Protein AF-A0A1I1YSX8-F1 (afdb_monomer)

Structure (mmCIF, N/CA/C/O backbone):
data_AF-A0A1I1YSX8-F1
#
_entry.id   AF-A0A1I1YSX8-F1
#
loop_
_atom_site.group_PDB
_atom_site.id
_atom_site.type_symbol
_atom_site.label_atom_id
_atom_site.label_alt_id
_atom_site.label_comp_id
_atom_site.label_asym_id
_atom_site.label_entity_id
_atom_site.label_seq_id
_atom_site.pdbx_PDB_ins_code
_atom_site.Cartn_x
_atom_site.Cartn_y
_atom_site.Cartn_z
_atom_site.occupancy
_atom_site.B_iso_or_equiv
_atom_site.auth_seq_id
_atom_site.auth_comp_id
_atom_site.auth_asym_id
_atom_site.auth_atom_id
_atom_site.pdbx_PDB_model_num
ATOM 1 N N . MET A 1 1 ? -25.108 9.271 -6.788 1.00 32.69 1 MET A N 1
ATOM 2 C CA . MET A 1 1 ? -24.580 9.171 -5.416 1.00 32.69 1 MET A CA 1
ATOM 3 C C . MET A 1 1 ? -23.149 9.645 -5.489 1.00 32.69 1 MET A C 1
ATOM 5 O O . MET A 1 1 ? -22.349 8.999 -6.142 1.00 32.69 1 MET A O 1
ATOM 9 N N . SER A 1 2 ? -22.890 10.854 -5.004 1.00 30.80 2 SER A N 1
ATOM 10 C CA . SER A 1 2 ? -21.550 11.429 -4.932 1.00 30.80 2 SER A CA 1
ATOM 11 C C . SER A 1 2 ? -20.825 10.765 -3.769 1.00 30.80 2 SER A C 1
ATOM 13 O O . SER A 1 2 ? -21.195 11.011 -2.619 1.00 30.80 2 SER A O 1
ATOM 15 N N . ASP A 1 3 ? -19.855 9.905 -4.071 1.00 35.34 3 ASP A N 1
ATOM 16 C CA . ASP A 1 3 ? -18.945 9.357 -3.071 1.00 35.34 3 ASP A CA 1
ATOM 17 C C . ASP A 1 3 ? -18.248 10.529 -2.382 1.00 35.34 3 ASP A C 1
ATOM 19 O O . ASP A 1 3 ? -17.513 11.302 -3.001 1.00 35.34 3 ASP A O 1
ATOM 23 N N . LEU A 1 4 ? -18.572 10.722 -1.103 1.00 39.38 4 LEU A N 1
ATOM 24 C CA . LEU A 1 4 ? -17.945 11.734 -0.272 1.00 39.38 4 LEU A CA 1
ATOM 25 C C . LEU A 1 4 ? -16.515 11.254 -0.020 1.00 39.38 4 LEU A C 1
ATOM 27 O O . LEU A 1 4 ? -16.259 10.466 0.889 1.00 39.38 4 LEU A O 1
ATOM 31 N N . PHE A 1 5 ? -15.594 11.676 -0.880 1.00 48.28 5 PHE A N 1
ATOM 32 C CA . PHE A 1 5 ? -14.171 11.434 -0.707 1.00 48.28 5 PHE A CA 1
ATOM 33 C C . PHE A 1 5 ? -13.718 12.247 0.512 1.00 48.28 5 PHE A C 1
ATOM 35 O O . PHE A 1 5 ? -13.411 13.433 0.404 1.00 48.28 5 PHE A O 1
ATOM 42 N N . ILE A 1 6 ? -13.778 11.643 1.701 1.00 56.25 6 ILE A N 1
ATOM 43 C CA . ILE A 1 6 ? -13.248 12.257 2.920 1.00 56.25 6 ILE A CA 1
ATOM 44 C C . ILE A 1 6 ? -11.736 12.301 2.750 1.00 56.25 6 ILE A C 1
ATOM 46 O O . ILE A 1 6 ? -11.086 11.270 2.569 1.00 56.25 6 ILE A O 1
ATOM 50 N N . SER A 1 7 ? -11.172 13.500 2.795 1.00 60.22 7 SER A N 1
ATOM 51 C CA . SER A 1 7 ? -9.735 13.665 2.640 1.00 60.22 7 SER A CA 1
ATOM 52 C C . SER A 1 7 ? -9.002 13.045 3.834 1.00 60.22 7 SER A C 1
ATOM 54 O O . SER A 1 7 ? -9.443 13.121 4.982 1.00 60.22 7 SER A O 1
ATOM 56 N N . ILE A 1 8 ? -7.827 12.461 3.602 1.00 53.88 8 ILE A N 1
ATOM 57 C CA . ILE A 1 8 ? -7.021 11.859 4.679 1.00 53.88 8 ILE A CA 1
ATOM 58 C C . ILE A 1 8 ? -6.618 12.909 5.738 1.00 53.88 8 ILE A C 1
ATOM 60 O O . ILE A 1 8 ? -6.431 12.579 6.909 1.00 53.88 8 ILE A O 1
ATOM 64 N N . GLY A 1 9 ? -6.551 14.193 5.364 1.00 52.19 9 GLY A N 1
ATOM 65 C CA . GLY A 1 9 ? -6.371 15.303 6.307 1.00 52.19 9 GLY A CA 1
ATOM 66 C C . GLY A 1 9 ? -7.527 15.440 7.305 1.00 52.19 9 GLY A C 1
ATOM 67 O O . GLY A 1 9 ? -7.292 15.664 8.493 1.00 52.19 9 GLY A O 1
ATOM 68 N N . GLU A 1 10 ? -8.766 15.224 6.864 1.00 61.88 10 GLU A N 1
ATOM 69 C CA . GLU A 1 10 ? -9.935 15.177 7.748 1.00 61.88 10 GLU A CA 1
ATOM 70 C C . GLU A 1 10 ? -9.922 13.929 8.635 1.00 61.88 10 GLU A C 1
ATOM 72 O O . GLU A 1 10 ? -10.302 14.018 9.803 1.00 61.88 10 GLU A O 1
ATOM 77 N N . LEU A 1 11 ? -9.432 12.788 8.132 1.00 62.00 11 LEU A N 1
ATOM 78 C CA . LEU A 1 11 ? -9.235 11.579 8.944 1.00 62.00 11 LEU A CA 1
ATOM 79 C C . LEU A 1 11 ? -8.198 11.812 10.052 1.00 62.00 11 LEU A C 1
ATOM 81 O O . LEU A 1 11 ? -8.458 11.478 11.202 1.00 62.00 11 LEU A O 1
ATOM 85 N N . LEU A 1 12 ? -7.067 12.458 9.748 1.00 55.75 12 LEU A N 1
ATOM 86 C CA . LEU A 1 12 ? -6.041 12.840 10.731 1.00 55.75 12 LEU A CA 1
ATOM 87 C C . LEU A 1 12 ? -6.579 13.804 11.790 1.00 55.75 12 LEU A C 1
ATOM 89 O O . LEU A 1 12 ? -6.354 13.601 12.983 1.00 55.75 12 LEU A O 1
ATOM 93 N N . PHE A 1 13 ? -7.318 14.832 11.376 1.00 57.09 13 PHE A N 1
ATOM 94 C CA . PHE A 1 13 ? -7.935 15.772 12.308 1.00 57.09 13 PHE A CA 1
ATOM 95 C C . PHE A 1 13 ? -8.956 15.077 13.216 1.00 57.09 13 PHE A C 1
ATOM 97 O O . PHE A 1 13 ? -8.934 15.257 14.437 1.00 57.09 13 PHE A O 1
ATOM 104 N N . LYS A 1 14 ? -9.814 14.218 12.653 1.00 64.00 14 LYS A N 1
ATOM 105 C CA . LYS A 1 14 ? -10.748 13.399 13.436 1.00 64.00 14 LYS A CA 1
ATOM 106 C C . LYS A 1 14 ? -10.002 12.454 14.375 1.00 64.00 14 LYS A C 1
ATOM 108 O O . LYS A 1 14 ? -10.443 12.266 15.505 1.00 64.00 14 LYS A O 1
ATOM 113 N N . LEU A 1 15 ? -8.879 11.876 13.957 1.00 62.66 15 LEU A N 1
ATOM 114 C CA . LEU A 1 15 ? -8.084 10.978 14.792 1.00 62.66 15 LEU A CA 1
ATOM 115 C C . LEU A 1 15 ? -7.476 11.704 15.996 1.00 62.66 15 LEU A C 1
ATOM 117 O O . LEU A 1 15 ? -7.511 11.192 17.111 1.00 62.66 15 LEU A O 1
ATOM 121 N N . VAL A 1 16 ? -6.954 12.911 15.783 1.00 59.03 16 VAL A N 1
ATOM 122 C CA . VAL A 1 16 ? -6.384 13.756 16.844 1.00 59.03 16 VAL A CA 1
ATOM 123 C C . VAL A 1 16 ? -7.467 14.243 17.811 1.00 59.03 16 VAL A C 1
ATOM 125 O O . VAL A 1 16 ? -7.215 14.336 19.010 1.00 59.03 16 VAL A O 1
ATOM 128 N N . THR A 1 17 ? -8.671 14.529 17.309 1.00 59.53 17 THR A N 1
ATOM 129 C CA . THR A 1 17 ? -9.778 15.070 18.117 1.00 59.53 17 THR A CA 1
ATOM 130 C C . THR A 1 17 ? -10.608 14.005 18.834 1.00 59.53 17 THR A C 1
ATOM 132 O O . THR A 1 17 ? -11.064 14.258 19.944 1.00 59.53 17 THR A O 1
ATOM 135 N N . THR A 1 18 ? -10.788 12.816 18.248 1.00 63.78 18 THR A N 1
ATOM 136 C CA . THR A 1 18 ? -11.626 11.742 18.823 1.00 63.78 18 THR A CA 1
ATOM 137 C C . THR A 1 18 ? -10.820 10.546 19.320 1.00 63.78 18 THR A C 1
ATOM 139 O O . THR A 1 18 ? -11.168 9.985 20.352 1.00 63.78 18 THR A O 1
ATOM 142 N N . GLY A 1 19 ? -9.707 10.204 18.667 1.00 64.88 19 GLY A N 1
ATOM 143 C CA . GLY A 1 19 ? -8.690 9.239 19.099 1.00 64.88 19 GLY A CA 1
ATOM 144 C C . GLY A 1 19 ? -9.159 8.067 19.971 1.00 64.88 19 GLY A C 1
ATOM 145 O O . GLY A 1 19 ? -10.164 7.405 19.720 1.00 64.88 19 GLY A O 1
ATOM 146 N N . PHE A 1 20 ? -8.388 7.796 21.023 1.00 65.06 20 PHE A N 1
ATOM 147 C CA . PHE A 1 20 ? -8.633 6.689 21.948 1.00 65.06 20 PHE A CA 1
ATOM 148 C C . PHE A 1 20 ? -9.881 6.872 22.831 1.00 65.06 20 PHE A C 1
ATOM 150 O O . PHE A 1 20 ? -10.488 5.889 23.252 1.00 65.06 20 PHE A O 1
ATOM 157 N N . ALA A 1 21 ? -10.273 8.117 23.123 1.00 65.50 21 ALA A N 1
ATOM 158 C CA . ALA A 1 21 ? -11.487 8.401 23.890 1.00 65.50 21 ALA A CA 1
ATOM 159 C C . ALA A 1 21 ? -12.733 7.945 23.112 1.00 65.50 21 ALA A C 1
ATOM 161 O O . ALA A 1 21 ? -13.523 7.156 23.624 1.00 65.50 21 ALA A O 1
ATOM 162 N N . GLY A 1 22 ? -12.812 8.305 21.829 1.00 66.81 22 GLY A N 1
ATOM 163 C CA . GLY A 1 22 ? -13.838 7.835 20.902 1.00 66.81 22 GLY A CA 1
ATOM 164 C C . GLY A 1 22 ? -13.784 6.324 20.668 1.00 66.81 22 GLY A C 1
ATOM 165 O O . GLY A 1 22 ? -14.830 5.690 20.568 1.00 66.81 22 GLY A O 1
ATOM 166 N N . PHE A 1 23 ? -12.591 5.713 20.666 1.00 70.31 23 PHE A N 1
ATOM 167 C CA . PHE A 1 23 ? -12.457 4.249 20.638 1.00 70.31 23 PHE A CA 1
ATOM 168 C C . PHE A 1 23 ? -13.106 3.572 21.855 1.00 70.31 23 PHE A C 1
ATOM 170 O O . PHE A 1 23 ? -13.803 2.569 21.698 1.00 70.31 23 PHE A O 1
ATOM 177 N N . ARG A 1 24 ? -12.890 4.099 23.069 1.00 71.00 24 ARG A N 1
ATOM 178 C CA . ARG A 1 24 ? -13.497 3.549 24.293 1.00 71.00 24 ARG A CA 1
ATOM 179 C C . ARG A 1 24 ? -15.006 3.746 24.337 1.00 71.00 24 ARG A C 1
ATOM 181 O O . ARG A 1 24 ? -15.706 2.858 24.811 1.00 71.00 24 ARG A O 1
ATOM 188 N N . GLU A 1 25 ? -15.484 4.887 23.861 1.00 76.81 25 GLU A N 1
ATOM 189 C CA . GLU A 1 25 ? -16.905 5.231 23.879 1.00 76.81 25 GLU A CA 1
ATOM 190 C C . GLU A 1 25 ? -17.702 4.464 22.818 1.00 76.81 25 GLU A C 1
ATOM 192 O O . GLU A 1 25 ? -18.801 3.990 23.103 1.00 76.81 25 GLU A O 1
ATOM 197 N N . ASN A 1 26 ? -17.164 4.307 21.601 1.00 83.44 26 ASN A N 1
ATOM 198 C CA . ASN A 1 26 ? -17.859 3.627 20.510 1.00 83.44 26 ASN A CA 1
ATOM 199 C C . ASN A 1 26 ? -16.887 3.007 19.487 1.00 83.44 26 ASN A C 1
ATOM 201 O O . ASN A 1 26 ? -16.547 3.604 18.464 1.00 83.44 26 ASN A O 1
ATOM 205 N N . ARG A 1 27 ? -16.484 1.756 19.743 1.00 85.31 27 ARG A N 1
ATOM 206 C CA . ARG A 1 27 ? -15.541 0.986 18.906 1.00 85.31 27 ARG A CA 1
ATOM 207 C C . ARG A 1 27 ? -15.984 0.839 17.452 1.00 85.31 27 ARG A C 1
ATOM 209 O O . ARG A 1 27 ? -15.160 0.997 16.554 1.00 85.31 27 ARG A O 1
ATOM 216 N N . LYS A 1 28 ? -17.274 0.579 17.223 1.00 87.06 28 LYS A N 1
ATOM 217 C CA . LYS A 1 28 ? -17.848 0.457 15.879 1.00 87.06 28 LYS A CA 1
ATOM 218 C C . LYS A 1 28 ? -17.736 1.774 15.114 1.00 87.06 28 LYS A C 1
ATOM 220 O O . LYS A 1 28 ? -17.214 1.794 14.005 1.00 87.06 28 LYS A O 1
ATOM 225 N N . SER A 1 29 ? -18.147 2.881 15.735 1.00 85.19 29 SER A N 1
ATOM 226 C CA . SER A 1 29 ? -18.028 4.205 15.117 1.00 85.19 29 SER A CA 1
ATOM 227 C C . SER A 1 29 ? -16.569 4.581 14.853 1.00 85.19 29 SER A C 1
ATOM 229 O O . SER A 1 29 ? -16.266 5.124 13.791 1.00 85.19 29 SER A O 1
ATOM 231 N N . PHE A 1 30 ? -15.650 4.248 15.766 1.00 84.69 30 PHE A N 1
ATOM 232 C CA . PHE A 1 30 ? -14.217 4.446 15.554 1.00 84.69 30 PHE A CA 1
ATOM 233 C C . PHE A 1 30 ? -13.709 3.659 14.339 1.00 84.69 30 PHE A C 1
ATOM 235 O O . PHE A 1 30 ? -13.012 4.221 13.495 1.00 84.69 30 PHE A O 1
ATOM 242 N N . PHE A 1 31 ? -14.080 2.381 14.223 1.00 87.19 31 PHE A N 1
ATOM 243 C CA . PHE A 1 31 ? -13.714 1.543 13.084 1.00 87.19 31 PHE A CA 1
ATOM 244 C C . PHE A 1 31 ? -14.216 2.138 11.761 1.00 87.19 31 PHE A C 1
ATOM 246 O O . PHE A 1 31 ? -13.418 2.352 10.850 1.00 87.19 31 PHE A O 1
ATOM 253 N N . GLU A 1 32 ? -15.504 2.477 11.682 1.00 86.94 32 GLU A N 1
ATOM 254 C CA . GLU A 1 32 ? -16.143 3.017 10.472 1.00 86.94 32 GLU A CA 1
ATOM 255 C C . GLU A 1 32 ? -15.602 4.404 10.086 1.00 86.94 32 GLU A C 1
ATOM 257 O O . GLU A 1 32 ? -15.510 4.731 8.906 1.00 86.94 32 GLU A O 1
ATOM 262 N N . THR A 1 33 ? -15.221 5.224 11.070 1.00 82.19 33 THR A N 1
ATOM 263 C CA . THR A 1 33 ? -14.751 6.599 10.830 1.00 82.19 33 THR A CA 1
ATOM 264 C C . THR A 1 33 ? -13.270 6.661 10.480 1.00 82.19 33 THR A C 1
ATOM 266 O O . THR A 1 33 ? -12.868 7.546 9.730 1.00 82.19 33 THR A O 1
ATOM 269 N N . HIS A 1 34 ? -12.457 5.761 11.039 1.00 80.44 34 HIS A N 1
ATOM 270 C CA . HIS A 1 34 ? -10.998 5.852 10.954 1.00 80.44 34 HIS A CA 1
ATOM 271 C C . HIS A 1 34 ? -10.371 4.677 10.217 1.00 80.44 34 HIS A C 1
ATOM 273 O O . HIS A 1 34 ? -9.568 4.896 9.321 1.00 80.44 34 HIS A O 1
ATOM 279 N N . LEU A 1 35 ? -10.714 3.436 10.563 1.00 84.94 35 LEU A N 1
ATOM 280 C CA . LEU A 1 35 ? -9.983 2.261 10.075 1.00 84.94 35 LEU A CA 1
ATOM 281 C C . LEU A 1 35 ? -10.467 1.780 8.704 1.00 84.94 35 LEU A C 1
ATOM 283 O O . LEU A 1 35 ? -9.636 1.472 7.851 1.00 84.94 35 LEU A O 1
ATOM 287 N N . GLU A 1 36 ? -11.780 1.759 8.470 1.00 88.62 36 GLU A N 1
ATOM 288 C CA . GLU A 1 36 ? -12.360 1.378 7.173 1.00 88.62 36 GLU A CA 1
ATOM 289 C C . GLU A 1 36 ? -11.888 2.318 6.042 1.00 88.62 36 GLU A C 1
ATOM 291 O O . GLU A 1 36 ? -11.363 1.816 5.044 1.00 88.62 36 GLU A O 1
ATOM 296 N N . PRO A 1 37 ? -11.929 3.663 6.183 1.00 84.00 37 PRO A N 1
ATOM 297 C CA . PRO A 1 37 ? -11.454 4.557 5.124 1.00 84.00 37 PRO A CA 1
ATOM 298 C C . PRO A 1 37 ? -9.962 4.386 4.813 1.00 84.00 37 PRO A C 1
ATOM 300 O O . PRO A 1 37 ? -9.565 4.414 3.648 1.00 84.00 37 PRO A O 1
ATOM 303 N N . ILE A 1 38 ? -9.130 4.151 5.836 1.00 82.75 38 ILE A N 1
ATOM 304 C CA . ILE A 1 38 ? -7.702 3.864 5.641 1.00 82.75 38 ILE A CA 1
ATOM 305 C C . ILE A 1 38 ? -7.525 2.586 4.817 1.00 82.75 38 ILE A C 1
ATOM 307 O O . ILE A 1 38 ? -6.729 2.571 3.879 1.00 82.75 38 ILE A O 1
ATOM 311 N N . HIS A 1 39 ? -8.262 1.519 5.136 1.00 89.00 39 HIS A N 1
ATOM 312 C CA . HIS A 1 39 ? -8.158 0.255 4.410 1.00 89.00 39 HIS A CA 1
ATOM 313 C C . HIS A 1 39 ? -8.578 0.384 2.943 1.00 89.00 39 HIS A C 1
ATOM 315 O O . HIS A 1 39 ? -7.889 -0.125 2.053 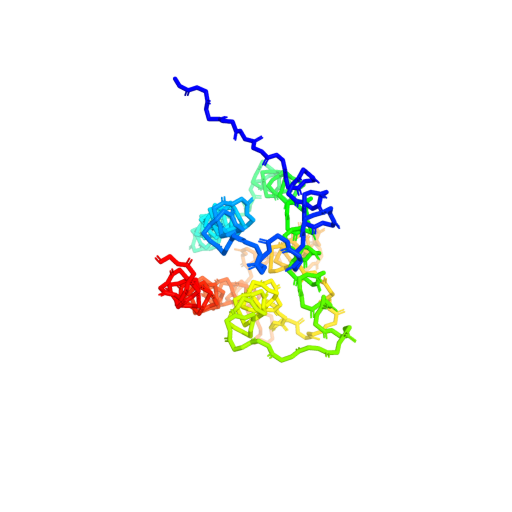1.00 89.00 39 HIS A O 1
ATOM 321 N N . VAL A 1 40 ? -9.673 1.101 2.678 1.00 87.88 40 VAL A N 1
ATOM 322 C CA . VAL A 1 40 ? -10.139 1.392 1.315 1.00 87.88 40 VAL A CA 1
ATOM 323 C C . VAL A 1 40 ? -9.061 2.140 0.529 1.00 87.88 40 VAL A C 1
ATOM 325 O O . VAL A 1 40 ? -8.718 1.731 -0.583 1.00 87.88 40 VAL A O 1
ATOM 328 N N . GLN A 1 41 ? -8.444 3.164 1.126 1.00 82.00 41 GLN A N 1
ATOM 329 C CA . GLN A 1 41 ? -7.361 3.899 0.472 1.00 82.00 41 GLN A CA 1
ATOM 330 C C . GLN A 1 41 ? -6.149 3.006 0.191 1.00 82.00 41 GLN A C 1
ATOM 332 O O . GLN A 1 41 ? -5.602 3.018 -0.912 1.00 82.00 41 GLN A O 1
ATOM 337 N N . MET A 1 42 ? -5.741 2.191 1.166 1.00 85.44 42 MET A N 1
ATOM 338 C CA . MET A 1 42 ? -4.625 1.258 1.001 1.00 85.44 42 MET A CA 1
ATOM 339 C C . MET A 1 42 ? -4.883 0.236 -0.111 1.00 85.44 42 MET A C 1
ATOM 341 O O . MET A 1 42 ? -3.955 -0.129 -0.832 1.00 85.44 42 MET A O 1
ATOM 345 N N . SER A 1 43 ? -6.136 -0.184 -0.291 1.00 89.56 43 SER A N 1
ATOM 346 C CA . SER A 1 43 ? -6.554 -1.053 -1.397 1.00 89.56 43 SER A CA 1
ATOM 347 C C . SER A 1 43 ? -6.384 -0.364 -2.754 1.00 89.56 43 SER A C 1
ATOM 349 O O . SER A 1 43 ? -5.870 -0.978 -3.692 1.00 89.56 43 SER A O 1
ATOM 351 N N . SER A 1 44 ? -6.743 0.922 -2.854 1.00 84.88 44 SER A N 1
ATOM 352 C CA . SER A 1 44 ? -6.516 1.719 -4.069 1.00 84.88 44 SER A CA 1
ATOM 353 C C . SER A 1 44 ? -5.026 1.868 -4.371 1.00 84.88 44 SER A C 1
ATOM 355 O O . SER A 1 44 ? -4.591 1.540 -5.473 1.00 84.88 44 SER A O 1
ATOM 357 N N . ILE A 1 45 ? -4.224 2.255 -3.371 1.00 81.19 45 ILE A N 1
ATOM 358 C CA . ILE A 1 45 ? -2.764 2.389 -3.503 1.00 81.19 45 ILE A CA 1
ATOM 359 C C . ILE A 1 45 ? -2.141 1.067 -3.967 1.00 81.19 45 ILE A C 1
ATOM 361 O O . ILE A 1 45 ? -1.279 1.058 -4.846 1.00 81.19 45 ILE A O 1
ATOM 365 N N . HIS A 1 46 ? -2.573 -0.061 -3.397 1.00 86.69 46 HIS A N 1
ATOM 366 C CA . HIS A 1 46 ? -2.082 -1.376 -3.797 1.00 86.69 46 HIS A CA 1
ATOM 367 C C . HIS A 1 46 ? -2.396 -1.710 -5.253 1.00 86.69 46 HIS A C 1
ATOM 369 O O . HIS A 1 46 ? -1.515 -2.182 -5.981 1.00 86.69 46 HIS A O 1
ATOM 375 N N . LYS A 1 47 ? -3.627 -1.441 -5.693 1.00 86.12 47 LYS A N 1
ATOM 376 C CA . LYS A 1 47 ? -4.029 -1.641 -7.084 1.00 86.12 47 LYS A CA 1
ATOM 377 C C . LYS A 1 47 ? -3.190 -0.781 -8.028 1.00 86.12 47 LYS A C 1
ATOM 379 O O . LYS A 1 47 ? -2.609 -1.315 -8.968 1.00 86.12 47 LYS A O 1
ATOM 384 N N . ASP A 1 48 ? -3.055 0.507 -7.727 1.00 79.25 48 ASP A N 1
ATOM 385 C CA . ASP A 1 48 ? -2.285 1.442 -8.549 1.00 79.25 48 ASP A CA 1
ATOM 386 C C . ASP A 1 48 ? -0.813 1.033 -8.664 1.00 79.25 48 ASP A C 1
ATOM 388 O O . ASP A 1 48 ? -0.231 1.086 -9.749 1.00 79.25 48 ASP A O 1
ATOM 392 N N . TYR A 1 49 ? -0.215 0.556 -7.570 1.00 78.31 49 TYR A N 1
ATOM 393 C CA . TYR A 1 49 ? 1.146 0.019 -7.581 1.00 78.31 49 TYR A CA 1
ATOM 394 C C . TYR A 1 49 ? 1.250 -1.217 -8.464 1.00 78.31 49 TYR A C 1
ATOM 396 O O . TYR A 1 49 ? 2.113 -1.291 -9.337 1.00 78.31 49 TYR A O 1
ATOM 404 N N . THR A 1 50 ? 0.351 -2.176 -8.260 1.00 83.88 50 THR A N 1
ATOM 405 C CA . THR A 1 50 ? 0.330 -3.432 -9.013 1.00 83.88 50 THR A CA 1
ATOM 406 C C . THR A 1 50 ? 0.208 -3.187 -10.513 1.00 83.88 50 THR A C 1
ATOM 408 O O . THR A 1 50 ? 0.917 -3.820 -11.297 1.00 83.88 50 THR A O 1
ATOM 411 N N . ASP A 1 51 ? -0.657 -2.261 -10.919 1.00 82.56 51 ASP A N 1
ATOM 412 C CA . ASP A 1 51 ? -0.874 -1.932 -12.326 1.00 82.56 51 ASP A CA 1
ATOM 413 C C . ASP A 1 51 ? 0.344 -1.226 -12.937 1.00 82.56 51 ASP A C 1
ATOM 415 O O . ASP A 1 51 ? 0.762 -1.580 -14.042 1.00 82.56 51 ASP A O 1
ATOM 419 N N . ALA A 1 52 ? 0.998 -0.322 -12.199 1.00 75.50 52 ALA A N 1
ATOM 420 C CA . ALA A 1 52 ? 2.236 0.304 -12.659 1.00 75.50 52 ALA A CA 1
ATOM 421 C C . ALA A 1 52 ? 3.367 -0.723 -12.852 1.00 75.50 52 ALA A C 1
ATOM 423 O O . ALA A 1 52 ? 3.988 -0.762 -13.915 1.00 75.50 52 ALA A O 1
ATOM 424 N N . PHE A 1 53 ? 3.604 -1.606 -11.873 1.00 77.81 53 PHE A N 1
ATOM 425 C CA . PHE A 1 53 ? 4.638 -2.645 -11.988 1.00 77.81 53 PHE A CA 1
ATOM 426 C C . PHE A 1 53 ? 4.366 -3.611 -13.153 1.00 77.81 53 PHE A C 1
ATOM 428 O O . PHE A 1 53 ? 5.306 -4.013 -13.839 1.00 77.81 53 PHE A O 1
ATOM 435 N N . LYS A 1 54 ? 3.096 -3.950 -13.425 1.00 83.44 54 LYS A N 1
ATOM 436 C CA . LYS A 1 54 ? 2.710 -4.765 -14.593 1.00 83.44 54 LYS A CA 1
ATOM 437 C C . LYS A 1 54 ? 3.041 -4.084 -15.920 1.00 83.44 54 LYS A C 1
ATOM 439 O O . LYS A 1 54 ? 3.601 -4.735 -16.800 1.00 83.44 54 LYS A O 1
ATOM 444 N N . GLU A 1 55 ? 2.694 -2.806 -16.071 1.00 77.06 55 GLU A N 1
ATOM 445 C CA . GLU A 1 55 ? 2.970 -2.056 -17.304 1.00 77.06 55 GLU A CA 1
ATOM 446 C C . GLU A 1 55 ? 4.476 -2.000 -17.576 1.00 77.06 55 GLU A C 1
ATOM 448 O O . GLU A 1 55 ? 4.934 -2.265 -18.684 1.00 77.06 55 GLU A O 1
ATOM 453 N N . ILE A 1 56 ? 5.271 -1.744 -16.542 1.00 72.19 56 ILE A N 1
ATOM 454 C CA . ILE A 1 56 ? 6.730 -1.667 -16.652 1.00 72.19 56 ILE A CA 1
ATOM 455 C C . ILE A 1 56 ? 7.343 -3.015 -17.030 1.00 72.19 56 ILE A C 1
ATOM 457 O O . ILE A 1 56 ? 8.188 -3.068 -17.923 1.00 72.19 56 ILE A O 1
ATOM 461 N N . GLU A 1 57 ? 6.929 -4.104 -16.379 1.00 80.06 57 GLU A N 1
ATOM 462 C CA . GLU A 1 57 ? 7.407 -5.444 -16.724 1.00 80.06 57 GLU A CA 1
ATOM 463 C C . GLU A 1 57 ? 7.112 -5.773 -18.192 1.00 80.06 57 GLU A C 1
ATOM 465 O O . GLU A 1 57 ? 7.977 -6.297 -18.892 1.00 80.06 57 GLU A O 1
ATOM 470 N N . SER A 1 58 ? 5.916 -5.424 -18.677 1.00 81.94 58 SER A N 1
ATOM 471 C CA . SER A 1 58 ? 5.539 -5.594 -20.083 1.00 81.94 58 SER A CA 1
ATOM 472 C C . SER A 1 58 ? 6.508 -4.858 -21.016 1.00 81.94 58 SER A C 1
ATOM 474 O O . SER A 1 58 ? 7.007 -5.435 -21.983 1.00 81.94 58 SER A O 1
ATOM 476 N N . ARG A 1 59 ? 6.856 -3.604 -20.703 1.00 73.50 59 ARG A N 1
ATOM 477 C CA . ARG A 1 59 ? 7.798 -2.799 -21.505 1.00 73.50 59 ARG A CA 1
ATOM 478 C C . ARG A 1 59 ? 9.221 -3.349 -21.483 1.00 73.50 59 ARG A C 1
ATOM 480 O O . ARG A 1 59 ? 9.854 -3.388 -22.537 1.00 73.50 59 ARG A O 1
ATOM 487 N N . LEU A 1 60 ? 9.694 -3.799 -20.316 1.00 72.31 60 LEU A N 1
ATOM 488 C CA . LEU A 1 60 ? 10.993 -4.461 -20.162 1.00 72.31 60 LEU A CA 1
ATOM 489 C C . LEU A 1 60 ? 11.056 -5.730 -21.011 1.00 72.31 60 LEU A C 1
ATOM 491 O O . LEU A 1 60 ? 11.965 -5.869 -21.821 1.00 72.31 60 LEU A O 1
ATOM 495 N N . ARG A 1 61 ? 10.056 -6.612 -20.909 1.00 80.44 61 ARG A N 1
ATOM 496 C CA . ARG A 1 61 ? 9.999 -7.863 -21.688 1.00 80.44 61 ARG A CA 1
ATOM 497 C C . ARG A 1 61 ? 9.956 -7.639 -23.198 1.00 80.44 61 ARG A C 1
ATOM 499 O O . ARG A 1 61 ? 10.474 -8.462 -23.943 1.00 80.44 61 ARG A O 1
ATOM 506 N N . ASN A 1 62 ? 9.355 -6.538 -23.641 1.00 77.06 62 ASN A N 1
ATOM 507 C CA . ASN A 1 62 ? 9.274 -6.182 -25.056 1.00 77.06 62 ASN A CA 1
ATOM 508 C C . ASN A 1 62 ? 10.521 -5.441 -25.569 1.00 77.06 62 ASN A C 1
ATOM 510 O O . ASN A 1 62 ? 10.538 -5.045 -26.733 1.00 77.06 62 ASN A O 1
ATOM 514 N N . ASN A 1 63 ? 11.545 -5.234 -24.727 1.00 66.81 63 ASN A N 1
ATOM 515 C CA . ASN A 1 63 ? 12.754 -4.466 -25.043 1.00 66.81 63 ASN A CA 1
ATOM 516 C C . ASN A 1 63 ? 12.438 -3.096 -25.651 1.00 66.81 63 ASN A C 1
ATOM 518 O O . ASN A 1 63 ? 13.120 -2.622 -26.545 1.00 66.81 63 ASN A O 1
ATOM 522 N N . THR A 1 64 ? 11.367 -2.446 -25.203 1.00 65.31 64 THR A N 1
ATOM 523 C CA . THR A 1 64 ? 11.012 -1.110 -25.689 1.00 65.31 64 THR A CA 1
ATOM 524 C C . THR A 1 64 ? 11.444 -0.077 -24.669 1.00 65.31 64 THR A C 1
ATOM 526 O O . THR A 1 64 ? 10.993 -0.132 -23.523 1.00 65.31 64 THR A O 1
ATOM 529 N N . ARG A 1 65 ? 12.267 0.894 -25.088 1.00 64.50 65 ARG A N 1
ATOM 530 C CA . ARG A 1 65 ? 12.590 2.059 -24.255 1.00 64.50 65 ARG A CA 1
ATOM 531 C C . ARG A 1 65 ? 11.281 2.721 -23.786 1.00 64.50 65 ARG A C 1
ATOM 533 O O . ARG A 1 65 ? 10.398 2.939 -24.621 1.00 64.50 65 ARG A O 1
ATOM 540 N N . PRO A 1 66 ? 11.141 3.063 -22.491 1.00 62.72 66 PRO A N 1
ATOM 541 C CA . PRO A 1 66 ? 10.017 3.839 -22.001 1.00 62.72 66 PRO A CA 1
ATOM 542 C C . PRO A 1 66 ? 9.902 5.114 -22.819 1.00 62.72 66 PRO A C 1
ATOM 544 O O . PRO A 1 66 ? 10.879 5.855 -22.969 1.00 62.72 66 PRO A O 1
ATOM 547 N N . THR A 1 67 ? 8.715 5.369 -23.355 1.00 66.06 67 THR A N 1
ATOM 548 C CA . THR A 1 67 ? 8.435 6.662 -23.966 1.00 66.06 67 THR A CA 1
ATOM 549 C C . THR A 1 67 ? 8.551 7.745 -22.894 1.00 66.06 67 THR A C 1
ATOM 551 O O . THR A 1 67 ? 8.350 7.493 -21.702 1.00 66.06 67 THR A O 1
ATOM 554 N N . GLN A 1 68 ? 8.871 8.969 -23.311 1.00 67.25 68 GLN A N 1
ATOM 555 C CA . GLN A 1 68 ? 8.849 10.122 -22.411 1.00 67.25 68 GLN A CA 1
ATOM 556 C C . GLN A 1 68 ? 7.483 10.248 -21.712 1.00 67.25 68 GLN A C 1
ATOM 558 O O . GLN A 1 68 ? 7.437 10.501 -20.513 1.00 67.25 68 GLN A O 1
ATOM 563 N N . GLU A 1 69 ? 6.399 9.950 -22.432 1.00 60.31 69 GLU A N 1
ATOM 564 C CA . GLU A 1 69 ? 5.028 9.895 -21.914 1.00 60.31 69 GLU A CA 1
ATOM 565 C C . GLU A 1 69 ? 4.854 8.871 -20.785 1.00 60.31 69 GLU A C 1
ATOM 567 O O . GLU A 1 69 ? 4.187 9.162 -19.802 1.00 60.31 69 GLU A O 1
ATOM 572 N N . LEU A 1 70 ? 5.480 7.690 -20.864 1.00 66.00 70 LEU A N 1
ATOM 573 C CA . LEU A 1 70 ? 5.425 6.700 -19.783 1.00 66.00 70 LEU A CA 1
ATOM 574 C C . LEU A 1 70 ? 6.213 7.168 -18.552 1.00 66.00 70 LEU A C 1
ATOM 576 O O . LEU A 1 70 ? 5.774 6.972 -17.421 1.00 66.00 70 LEU A O 1
ATOM 580 N N . LEU A 1 71 ? 7.368 7.809 -18.750 1.00 67.56 71 LEU A N 1
ATOM 581 C CA . LEU A 1 71 ? 8.127 8.403 -17.645 1.00 67.56 71 LEU A CA 1
ATOM 582 C C . LEU A 1 71 ? 7.351 9.543 -16.982 1.00 67.56 71 LEU A C 1
ATOM 584 O O . LEU A 1 71 ? 7.394 9.686 -15.762 1.00 67.56 71 LEU A O 1
ATOM 588 N N . GLU A 1 72 ? 6.654 10.355 -17.769 1.00 67.62 72 GLU A N 1
ATOM 589 C CA . GLU A 1 72 ? 5.778 11.420 -17.282 1.00 67.62 72 GLU A CA 1
ATOM 590 C C . GLU A 1 72 ? 4.559 10.854 -16.562 1.00 67.62 72 GLU A C 1
ATOM 592 O O . GLU A 1 72 ? 4.315 11.256 -15.429 1.00 67.62 72 GLU A O 1
ATOM 597 N N . PHE A 1 73 ? 3.905 9.834 -17.116 1.00 66.12 73 PHE A N 1
ATOM 598 C CA . PHE A 1 73 ? 2.817 9.101 -16.470 1.00 66.12 73 PHE A CA 1
ATOM 599 C C . PHE A 1 73 ? 3.236 8.535 -15.108 1.00 66.12 73 PHE A C 1
ATOM 601 O O . PHE A 1 73 ? 2.540 8.716 -14.109 1.00 66.12 73 PHE A O 1
ATOM 608 N N . LEU A 1 74 ? 4.406 7.892 -15.022 1.00 66.69 74 LEU A N 1
ATOM 609 C CA . LEU A 1 74 ? 4.916 7.365 -13.755 1.00 66.69 74 LEU A CA 1
ATOM 610 C C . LEU A 1 74 ? 5.262 8.490 -12.764 1.00 66.69 74 LEU A C 1
ATOM 612 O O . LEU A 1 74 ? 5.049 8.335 -11.564 1.00 66.69 74 LEU A O 1
ATOM 616 N N . LYS 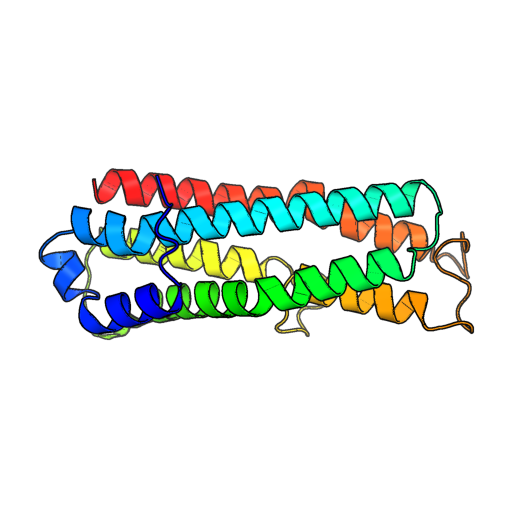A 1 75 ? 5.756 9.643 -13.230 1.00 68.06 75 LYS A N 1
ATOM 617 C CA . LYS A 1 75 ? 6.010 10.823 -12.378 1.00 68.06 75 LYS A CA 1
ATOM 618 C C . LYS A 1 75 ? 4.731 11.493 -11.892 1.00 68.06 75 LYS A C 1
ATOM 620 O O . LYS A 1 75 ? 4.702 11.974 -10.762 1.00 68.06 75 LYS A O 1
ATOM 625 N N . GLU A 1 76 ? 3.707 11.542 -12.726 1.00 67.81 76 GLU A N 1
ATOM 626 C CA . GLU A 1 76 ? 2.392 12.085 -12.394 1.00 67.81 76 GLU A CA 1
ATOM 627 C C . GLU A 1 76 ? 1.739 11.200 -11.328 1.00 67.81 76 GLU A C 1
ATOM 629 O O . GLU A 1 76 ? 1.503 11.653 -10.210 1.00 67.81 76 GLU A O 1
ATOM 634 N N . ARG A 1 77 ? 1.715 9.882 -11.565 1.00 66.44 77 ARG A N 1
ATOM 635 C CA . ARG A 1 77 ? 1.363 8.856 -10.566 1.00 66.44 77 ARG A CA 1
ATOM 636 C C . ARG A 1 77 ? 2.212 8.935 -9.294 1.00 66.44 77 ARG A C 1
ATOM 638 O O . ARG A 1 77 ? 1.742 8.628 -8.201 1.00 66.44 77 ARG A O 1
ATOM 645 N N . ARG A 1 78 ? 3.481 9.349 -9.379 1.00 65.38 78 ARG A N 1
ATOM 646 C CA . ARG A 1 78 ? 4.293 9.585 -8.175 1.00 65.38 78 ARG A CA 1
ATOM 647 C C . ARG A 1 78 ? 3.712 10.740 -7.382 1.00 65.38 78 ARG A C 1
ATOM 649 O O . ARG A 1 78 ? 3.509 10.570 -6.186 1.00 65.38 78 ARG A O 1
ATOM 656 N N . ARG A 1 79 ? 3.496 11.886 -8.029 1.00 66.44 79 ARG A N 1
ATOM 657 C CA . ARG A 1 79 ? 3.051 13.133 -7.397 1.00 66.44 79 ARG A CA 1
ATOM 658 C C . ARG A 1 79 ? 1.663 13.005 -6.792 1.00 66.44 79 ARG A C 1
ATOM 660 O O . ARG A 1 79 ? 1.509 13.368 -5.629 1.00 66.44 79 ARG A O 1
ATOM 667 N N . ASP A 1 80 ? 0.722 12.441 -7.537 1.00 63.53 80 ASP A N 1
ATOM 668 C CA . ASP A 1 80 ? -0.684 12.365 -7.130 1.00 63.53 80 ASP A CA 1
ATOM 669 C C . ASP A 1 80 ? -0.859 11.532 -5.859 1.00 63.53 80 ASP A C 1
ATOM 671 O O . ASP A 1 80 ? -1.626 11.887 -4.971 1.00 63.53 80 ASP A O 1
ATOM 675 N N . TYR A 1 81 ? -0.051 10.481 -5.717 1.00 64.38 81 TYR A N 1
ATOM 676 C CA . TYR A 1 81 ? -0.168 9.536 -4.612 1.00 64.38 81 TYR A CA 1
ATOM 677 C C . TYR A 1 81 ? 0.900 9.727 -3.519 1.00 64.38 81 TYR A C 1
ATOM 679 O O . TYR A 1 81 ? 0.834 9.076 -2.481 1.00 64.38 81 TYR A O 1
ATOM 687 N N . GLU A 1 82 ? 1.904 10.599 -3.691 1.00 68.88 82 GLU A N 1
ATOM 688 C CA . GLU A 1 82 ? 2.949 10.824 -2.668 1.00 68.88 82 GLU A CA 1
ATOM 689 C C . GLU A 1 82 ? 2.377 11.424 -1.383 1.00 68.88 82 GLU A C 1
ATOM 691 O O . GLU A 1 82 ? 2.756 11.025 -0.275 1.00 68.88 82 GLU A O 1
ATOM 696 N N . SER A 1 83 ? 1.449 12.367 -1.538 1.00 65.69 83 SER A N 1
ATOM 697 C CA . SER A 1 83 ? 0.727 12.982 -0.429 1.00 65.69 83 SER A CA 1
ATOM 698 C C . SER A 1 83 ? -0.071 11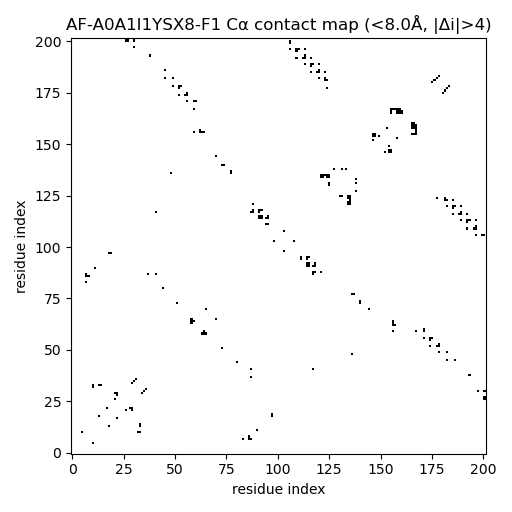.920 0.328 1.00 65.69 83 SER A C 1
ATOM 700 O O . SER A 1 83 ? 0.080 11.788 1.540 1.00 65.69 83 SER A O 1
ATOM 702 N N . GLU A 1 84 ? -0.831 11.090 -0.384 1.00 65.75 84 GLU A N 1
ATOM 703 C CA . GLU A 1 84 ? -1.664 10.035 0.191 1.00 65.75 84 GLU A CA 1
ATOM 704 C C . GLU A 1 84 ? -0.843 8.986 0.945 1.00 65.75 84 GLU A C 1
ATOM 706 O O . GLU A 1 84 ? -1.194 8.603 2.061 1.00 65.75 84 GLU A O 1
ATOM 711 N N . ARG A 1 85 ? 0.305 8.580 0.392 1.00 70.69 85 ARG A N 1
ATOM 712 C CA . ARG A 1 85 ? 1.240 7.642 1.036 1.00 70.69 85 ARG A CA 1
ATOM 713 C C . ARG A 1 85 ? 1.847 8.209 2.305 1.00 70.69 85 ARG A C 1
ATOM 715 O O . ARG A 1 85 ? 1.872 7.542 3.341 1.00 70.69 85 ARG A O 1
ATOM 722 N N . THR A 1 86 ? 2.332 9.446 2.230 1.00 70.56 86 THR A N 1
ATOM 723 C CA . THR A 1 86 ? 2.912 10.141 3.383 1.00 70.56 86 THR A CA 1
ATOM 724 C C . THR A 1 86 ? 1.880 10.268 4.496 1.00 70.56 86 THR A C 1
ATOM 726 O O . THR A 1 86 ? 2.187 10.012 5.659 1.00 70.56 86 THR A O 1
ATOM 729 N N . LEU A 1 87 ? 0.641 10.601 4.140 1.00 65.06 87 LEU A N 1
ATOM 730 C CA . LEU A 1 87 ? -0.453 10.780 5.084 1.00 65.06 87 LEU A CA 1
ATOM 731 C C . LEU A 1 87 ? -0.921 9.453 5.696 1.00 65.06 87 LEU A C 1
ATOM 733 O O . LEU A 1 87 ? -1.045 9.388 6.917 1.00 65.06 87 LEU A O 1
ATOM 737 N N . ALA A 1 88 ? -1.097 8.386 4.908 1.00 66.81 88 ALA A N 1
ATOM 738 C CA . ALA A 1 88 ? -1.442 7.054 5.418 1.00 66.81 88 ALA A CA 1
ATOM 739 C C . ALA A 1 88 ? -0.374 6.523 6.390 1.00 66.81 88 ALA A C 1
ATOM 741 O O . ALA A 1 88 ? -0.696 6.015 7.467 1.00 66.81 88 ALA A O 1
ATOM 742 N N . ARG A 1 89 ? 0.911 6.719 6.060 1.00 70.12 89 ARG A N 1
ATOM 743 C CA . ARG A 1 89 ? 2.034 6.367 6.939 1.00 70.12 89 ARG A CA 1
ATOM 744 C C . ARG A 1 89 ? 2.030 7.187 8.229 1.00 70.12 89 ARG A C 1
ATOM 746 O O . ARG A 1 89 ? 2.200 6.628 9.309 1.00 70.12 89 ARG A O 1
ATOM 753 N N . ASN A 1 90 ? 1.838 8.501 8.132 1.00 71.12 90 ASN A N 1
ATOM 754 C CA . ASN A 1 90 ? 1.801 9.379 9.302 1.00 71.12 90 ASN A CA 1
ATOM 755 C C . ASN A 1 90 ? 0.630 9.029 10.225 1.00 71.12 90 ASN A C 1
ATOM 757 O O . ASN A 1 90 ? 0.818 8.945 11.433 1.00 71.12 90 ASN A O 1
ATOM 761 N N . LEU A 1 91 ? -0.546 8.748 9.665 1.00 67.69 91 LEU A N 1
ATOM 762 C CA . LEU A 1 91 ? -1.738 8.362 10.416 1.00 67.69 91 LEU A CA 1
ATOM 763 C C . LEU A 1 91 ? -1.541 7.037 11.164 1.00 67.69 91 LEU A C 1
ATOM 765 O O . LEU A 1 91 ? -1.832 6.954 12.356 1.00 67.69 91 LEU A O 1
ATOM 769 N N . ALA A 1 92 ? -0.969 6.031 10.499 1.00 68.56 92 ALA A N 1
ATOM 770 C CA . ALA A 1 92 ? -0.625 4.761 11.131 1.00 68.56 92 ALA A CA 1
ATOM 771 C C . ALA A 1 92 ? 0.422 4.930 12.250 1.00 68.56 92 ALA A C 1
ATOM 773 O O . ALA A 1 92 ? 0.304 4.311 13.307 1.00 68.56 92 ALA A O 1
ATOM 774 N N . ASN A 1 93 ? 1.419 5.799 12.054 1.00 71.50 93 ASN A N 1
ATOM 775 C CA . ASN A 1 93 ? 2.418 6.113 13.079 1.00 71.50 93 ASN A CA 1
ATOM 776 C C . ASN A 1 93 ? 1.808 6.831 14.290 1.00 71.50 93 ASN A C 1
ATOM 778 O O . ASN A 1 93 ? 2.143 6.503 15.427 1.00 71.50 93 ASN A O 1
ATOM 782 N N . GLU A 1 94 ? 0.922 7.804 14.077 1.00 71.81 94 GLU A N 1
ATOM 783 C CA . GLU A 1 94 ? 0.254 8.504 15.178 1.00 71.81 94 GLU A CA 1
ATOM 784 C C . GLU A 1 94 ? -0.665 7.563 15.965 1.00 71.81 94 GLU A C 1
ATOM 786 O O . GLU A 1 94 ? -0.619 7.560 17.195 1.00 71.81 94 GLU A O 1
ATOM 791 N N . LEU A 1 95 ? -1.400 6.677 15.285 1.00 69.62 95 LEU A N 1
ATOM 792 C CA . LEU A 1 95 ? -2.190 5.621 15.927 1.00 69.62 95 LEU A CA 1
ATOM 793 C C . LEU A 1 95 ? -1.343 4.716 16.836 1.00 69.62 95 LEU A C 1
ATOM 795 O O . LEU A 1 95 ? -1.764 4.412 17.951 1.00 69.62 95 LEU A O 1
ATOM 799 N N . GLN A 1 96 ? -0.128 4.349 16.418 1.00 69.88 96 GLN A N 1
ATOM 800 C CA . GLN A 1 96 ? 0.797 3.571 17.255 1.00 69.88 96 GLN A CA 1
ATOM 801 C C . GLN A 1 96 ? 1.282 4.347 18.492 1.00 69.88 96 GLN A C 1
ATOM 803 O O . GLN A 1 96 ? 1.491 3.762 19.554 1.00 69.88 96 GLN A O 1
ATOM 808 N N . LYS A 1 97 ? 1.458 5.670 18.394 1.00 70.94 97 LYS A N 1
ATOM 809 C CA . LYS A 1 97 ? 1.959 6.499 19.509 1.00 70.94 97 LYS A CA 1
ATOM 810 C C . LYS A 1 97 ? 0.924 6.733 20.606 1.00 70.94 97 LYS A C 1
ATOM 812 O O . LYS A 1 97 ? 1.305 7.014 21.743 1.00 70.94 97 LYS A O 1
ATOM 817 N N . ILE A 1 98 ? -0.367 6.622 20.299 1.00 68.81 98 ILE A N 1
ATOM 818 C CA . ILE A 1 98 ? -1.462 6.908 21.239 1.00 68.81 98 ILE A CA 1
ATOM 819 C C . ILE A 1 98 ? -1.383 6.045 22.518 1.00 68.81 98 ILE A C 1
ATOM 821 O O . ILE A 1 98 ? -1.717 6.537 23.598 1.00 68.81 98 ILE A O 1
ATOM 825 N N . ARG A 1 99 ? -0.855 4.813 22.451 1.00 59.56 99 ARG A N 1
ATOM 826 C CA . ARG A 1 99 ? -0.695 3.916 23.614 1.00 59.56 99 ARG A CA 1
ATOM 827 C C . ARG A 1 99 ? 0.460 4.259 24.548 1.00 59.56 99 ARG A C 1
ATOM 829 O O . ARG A 1 99 ? 0.387 3.914 25.728 1.00 59.56 99 ARG A O 1
ATOM 836 N N . ASN A 1 100 ? 1.476 4.999 24.093 1.00 55.59 100 ASN A N 1
ATOM 837 C CA . ASN A 1 100 ? 2.595 5.424 24.954 1.00 55.59 100 ASN A CA 1
ATOM 838 C C . ASN A 1 100 ? 2.144 6.311 26.134 1.00 55.59 100 ASN A C 1
ATOM 840 O O . ASN A 1 100 ? 2.939 6.633 27.010 1.00 55.59 100 ASN A O 1
ATOM 844 N N . ARG A 1 101 ? 0.854 6.662 26.192 1.00 59.38 101 ARG A N 1
ATOM 845 C CA . ARG A 1 101 ? 0.173 7.306 27.320 1.00 59.38 101 ARG A CA 1
ATOM 846 C C . ARG A 1 101 ? -0.290 6.332 28.427 1.00 59.38 101 ARG A C 1
ATOM 848 O O . ARG A 1 101 ? -1.042 6.747 29.300 1.00 59.38 101 ARG A O 1
ATOM 855 N N . GLY A 1 102 ? 0.173 5.075 28.427 1.00 50.12 102 GLY A N 1
ATOM 856 C CA . GLY A 1 102 ? 0.172 4.199 29.612 1.00 50.12 102 GLY A CA 1
ATOM 857 C C . GLY A 1 102 ? -1.044 3.286 29.811 1.00 50.12 102 GLY A C 1
ATOM 858 O O . GLY A 1 102 ? -1.487 3.119 30.944 1.00 50.12 102 GLY A O 1
ATOM 859 N N . LEU A 1 103 ? -1.606 2.689 28.753 1.00 53.94 103 LEU A N 1
ATOM 860 C CA . LEU A 1 103 ? -2.833 1.877 28.857 1.00 53.94 103 LEU A CA 1
ATOM 861 C C . LEU A 1 103 ? -2.738 0.537 28.097 1.00 53.94 103 LEU A C 1
ATOM 863 O O . LEU A 1 103 ? -2.216 0.480 26.985 1.00 53.94 103 LEU A O 1
ATOM 867 N N . SER A 1 104 ? -3.265 -0.542 28.691 1.00 62.31 104 SER A N 1
ATOM 868 C CA . SER A 1 104 ? -3.367 -1.890 28.104 1.00 62.31 104 SER A CA 1
ATOM 869 C C . SER A 1 104 ? -4.830 -2.235 27.780 1.00 62.31 104 SER A C 1
ATOM 871 O O . SER A 1 104 ? -5.580 -2.638 28.666 1.00 62.31 104 SER A O 1
ATOM 873 N N . ASP A 1 105 ? -5.254 -2.054 26.528 1.00 78.44 105 ASP A N 1
ATOM 874 C CA . ASP A 1 105 ? -6.517 -2.605 26.006 1.00 78.44 105 ASP A CA 1
ATOM 875 C C . ASP A 1 105 ? -6.184 -3.604 24.889 1.00 78.44 105 ASP A C 1
ATOM 877 O O . ASP A 1 105 ? -5.567 -3.241 23.883 1.00 78.44 105 ASP A O 1
ATOM 881 N N . ASP A 1 106 ? -6.591 -4.861 25.061 1.00 80.38 106 ASP A N 1
ATOM 882 C CA . ASP A 1 106 ? -6.339 -5.943 24.101 1.00 80.38 106 ASP A CA 1
ATOM 883 C C . ASP A 1 106 ? -7.039 -5.733 22.749 1.00 80.38 106 ASP A C 1
ATOM 885 O O . ASP A 1 106 ? -6.661 -6.339 21.747 1.00 80.38 106 ASP A O 1
ATOM 889 N N . ASN A 1 107 ? -8.063 -4.882 22.678 1.00 82.38 107 ASN A N 1
ATOM 890 C CA . ASN A 1 107 ? -8.695 -4.506 21.412 1.00 82.38 107 ASN A CA 1
ATOM 891 C C . ASN A 1 107 ? -7.950 -3.361 20.730 1.00 82.38 107 ASN A C 1
ATOM 893 O O . ASN A 1 107 ? -7.985 -3.247 19.511 1.00 82.38 107 ASN A O 1
ATOM 897 N N . TRP A 1 108 ? -7.241 -2.528 21.490 1.00 84.12 108 TRP A N 1
ATOM 898 C CA . TRP A 1 108 ? -6.370 -1.519 20.899 1.00 84.12 108 TRP A CA 1
ATOM 899 C C . TRP A 1 108 ? -5.115 -2.152 20.294 1.00 84.12 108 TRP A C 1
ATOM 901 O O . TRP A 1 108 ? -4.674 -1.742 19.226 1.00 84.12 108 TRP A O 1
ATOM 911 N N . SER A 1 109 ? -4.575 -3.204 20.916 1.00 83.56 109 SER A N 1
ATOM 912 C CA . SER A 1 109 ? -3.380 -3.885 20.401 1.00 83.56 109 SER A CA 1
ATOM 913 C C . SER A 1 109 ? -3.569 -4.455 18.987 1.00 83.56 109 SER A C 1
ATOM 915 O O . SER A 1 109 ? -2.630 -4.421 18.196 1.00 83.56 109 SER A O 1
ATOM 917 N N . VAL A 1 110 ? -4.779 -4.900 18.617 1.00 87.62 110 VAL A N 1
ATOM 918 C CA . VAL A 1 110 ? -5.059 -5.326 17.232 1.00 87.62 110 VAL A CA 1
ATOM 919 C C . VAL A 1 110 ? -5.105 -4.150 16.255 1.00 87.62 110 VAL A C 1
ATOM 921 O O . VAL A 1 110 ? -4.647 -4.288 15.124 1.00 87.62 110 VAL A O 1
ATOM 924 N N . VAL A 1 111 ? -5.589 -2.979 16.688 1.00 85.81 111 VAL A N 1
ATOM 925 C CA . VAL A 1 111 ? -5.560 -1.745 15.881 1.00 85.81 111 VAL A CA 1
ATOM 926 C C . VAL A 1 111 ? -4.118 -1.318 15.629 1.00 85.81 111 VAL A C 1
ATOM 928 O O . VAL A 1 111 ? -3.761 -0.987 14.499 1.00 85.81 111 VAL A O 1
ATOM 931 N N . GLU A 1 112 ? -3.268 -1.375 16.655 1.00 83.19 112 GLU A N 1
ATOM 932 C CA . GLU A 1 112 ? -1.837 -1.094 16.519 1.00 83.19 112 GLU A CA 1
ATOM 933 C C . GLU A 1 112 ? -1.166 -2.042 15.538 1.00 83.19 112 GLU A C 1
ATOM 935 O O . GLU A 1 112 ? -0.390 -1.599 14.694 1.00 83.19 112 GLU A O 1
ATOM 940 N N . GLU A 1 113 ? -1.468 -3.336 15.629 1.00 86.81 113 GLU A N 1
ATOM 941 C CA . GLU A 1 113 ? -0.876 -4.334 14.748 1.00 86.81 113 GLU A CA 1
ATOM 942 C C . GLU A 1 113 ? -1.305 -4.124 13.292 1.00 86.81 113 GLU A C 1
ATOM 944 O O . GLU A 1 113 ? -0.468 -4.153 12.389 1.00 86.81 113 GLU A O 1
ATOM 949 N N . TYR A 1 114 ? -2.573 -3.779 13.053 1.00 89.38 114 TYR A N 1
ATOM 950 C CA . TYR A 1 114 ? -3.026 -3.350 11.732 1.00 89.38 114 TYR A CA 1
ATOM 951 C C . TYR A 1 114 ? -2.262 -2.107 11.243 1.00 89.38 114 TYR A C 1
ATOM 953 O O . TYR A 1 114 ? -1.719 -2.109 10.135 1.00 89.38 114 TYR A O 1
ATOM 961 N N . CYS A 1 115 ? -2.098 -1.084 12.083 1.00 84.38 115 CYS A N 1
ATOM 962 C CA . CYS A 1 115 ? -1.315 0.104 11.730 1.00 84.38 115 CYS A CA 1
ATOM 963 C C . CYS A 1 115 ? 0.148 -0.235 11.408 1.00 84.38 115 CYS A C 1
ATOM 965 O O . CYS A 1 115 ? 0.721 0.327 10.474 1.00 84.38 115 CYS A O 1
ATOM 967 N N . LYS A 1 116 ? 0.768 -1.173 12.134 1.00 83.38 116 LYS A N 1
ATOM 968 C CA . LYS A 1 116 ? 2.123 -1.651 11.820 1.00 83.38 116 LYS A CA 1
ATOM 969 C C . LYS A 1 116 ? 2.183 -2.330 10.466 1.00 83.38 116 LYS A C 1
ATOM 971 O O . LYS A 1 116 ? 3.139 -2.092 9.738 1.00 83.38 116 LYS A O 1
ATOM 976 N N . THR A 1 117 ? 1.180 -3.125 10.092 1.00 87.12 117 THR A N 1
ATOM 977 C CA . THR A 1 117 ? 1.162 -3.741 8.755 1.00 87.12 117 THR A CA 1
ATOM 978 C C . THR A 1 117 ? 1.051 -2.719 7.630 1.00 87.12 117 THR A C 1
ATOM 980 O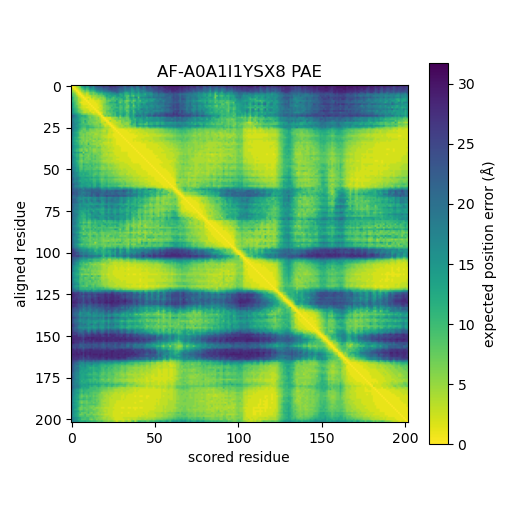 O . THR A 1 117 ? 1.681 -2.918 6.599 1.00 87.12 117 THR A O 1
ATOM 983 N N . ILE A 1 118 ? 0.358 -1.593 7.836 1.00 84.06 118 ILE A N 1
ATOM 984 C CA . ILE A 1 118 ? 0.338 -0.473 6.877 1.00 84.06 118 ILE A CA 1
ATOM 985 C C . ILE A 1 118 ? 1.725 0.166 6.764 1.00 84.06 118 ILE A C 1
ATOM 987 O O . ILE A 1 118 ? 2.224 0.394 5.665 1.00 84.06 118 ILE A O 1
ATOM 991 N N . VAL A 1 119 ? 2.379 0.440 7.896 1.00 79.75 119 VAL A N 1
ATOM 992 C CA . VAL A 1 119 ? 3.741 0.997 7.897 1.00 79.75 119 VAL A CA 1
ATOM 993 C C . VAL A 1 119 ? 4.715 0.028 7.220 1.00 79.75 119 VAL A C 1
ATOM 995 O O . VAL A 1 119 ? 5.487 0.435 6.355 1.00 79.75 119 VAL A O 1
ATOM 998 N N . ASN A 1 120 ? 4.626 -1.264 7.538 1.00 79.44 120 ASN A N 1
ATOM 999 C CA . ASN A 1 120 ? 5.409 -2.302 6.880 1.00 79.44 120 ASN A CA 1
ATOM 1000 C C . ASN A 1 120 ? 5.098 -2.398 5.390 1.00 79.44 120 ASN A C 1
ATOM 1002 O O . ASN A 1 120 ? 6.028 -2.548 4.615 1.00 79.44 120 ASN A O 1
ATOM 1006 N N . TYR A 1 121 ? 3.847 -2.254 4.956 1.00 82.94 121 TYR A N 1
ATOM 1007 C CA . TYR A 1 121 ? 3.509 -2.252 3.533 1.00 82.94 121 TYR A CA 1
ATOM 1008 C C . TYR A 1 121 ? 4.333 -1.221 2.750 1.00 82.94 121 TYR A C 1
ATOM 1010 O O . TYR A 1 121 ? 4.850 -1.519 1.672 1.00 82.94 121 TYR A O 1
ATOM 1018 N N . PHE A 1 122 ? 4.537 -0.038 3.332 1.00 73.88 122 PHE A N 1
ATOM 1019 C CA . PHE A 1 122 ? 5.389 0.992 2.742 1.00 73.88 122 PHE A CA 1
ATOM 1020 C C . PHE A 1 122 ? 6.896 0.745 2.925 1.00 73.88 122 PHE A C 1
ATOM 1022 O O . PHE A 1 122 ? 7.665 1.222 2.095 1.00 73.88 122 PHE A O 1
ATOM 1029 N N . ASN A 1 123 ? 7.315 -0.007 3.950 1.00 67.44 123 ASN A N 1
ATOM 1030 C CA . ASN A 1 123 ? 8.728 -0.269 4.275 1.00 67.44 123 ASN A CA 1
ATOM 1031 C C . ASN A 1 123 ? 9.305 -1.562 3.676 1.00 67.44 123 ASN A C 1
ATOM 1033 O O . ASN A 1 123 ? 10.521 -1.671 3.532 1.00 67.44 123 ASN A O 1
ATOM 1037 N N . VAL A 1 124 ? 8.473 -2.549 3.323 1.00 58.12 124 VAL A N 1
ATOM 1038 C CA . VAL A 1 124 ? 8.907 -3.844 2.751 1.00 58.12 124 VAL A CA 1
ATOM 1039 C C . VAL A 1 124 ? 9.620 -3.645 1.398 1.00 58.12 124 VAL A C 1
ATOM 1041 O O . VAL A 1 124 ? 10.229 -4.577 0.888 1.00 58.12 124 VAL A O 1
ATOM 1044 N N . GLY A 1 125 ? 9.642 -2.407 0.879 1.00 48.38 125 GLY A N 1
ATOM 1045 C CA . GLY A 1 125 ? 10.373 -1.973 -0.311 1.00 48.38 125 GLY A CA 1
ATOM 1046 C C . GLY A 1 125 ? 11.850 -1.711 -0.223 1.00 48.38 125 GLY A C 1
ATOM 1047 O O . GLY A 1 125 ? 12.478 -1.530 -1.262 1.00 48.38 125 GLY A O 1
ATOM 1048 N N . ASN A 1 126 ? 12.430 -1.807 0.964 1.00 49.12 126 ASN A N 1
ATOM 1049 C CA . ASN A 1 126 ? 13.847 -1.529 1.179 1.00 49.12 126 ASN A CA 1
ATOM 1050 C C . ASN A 1 126 ? 14.816 -2.612 0.659 1.00 49.12 126 ASN A C 1
ATOM 1052 O O . ASN A 1 126 ? 15.962 -2.662 1.101 1.00 49.12 126 ASN A O 1
ATOM 1056 N N . ASN A 1 127 ? 14.409 -3.450 -0.302 1.00 41.25 127 ASN A N 1
ATOM 1057 C CA . ASN A 1 127 ? 15.276 -4.467 -0.913 1.00 41.25 127 ASN A CA 1
ATOM 1058 C C . ASN A 1 127 ? 16.379 -3.895 -1.826 1.00 41.25 127 ASN A C 1
ATOM 1060 O O . ASN A 1 127 ? 17.190 -4.664 -2.331 1.00 41.25 127 ASN A O 1
ATOM 1064 N N . MET A 1 128 ? 16.454 -2.574 -2.014 1.00 41.88 128 MET A N 1
ATOM 1065 C CA . MET A 1 128 ? 17.659 -1.914 -2.523 1.00 41.88 128 MET A CA 1
ATOM 1066 C C . MET A 1 128 ? 18.370 -1.193 -1.375 1.00 41.88 128 MET A C 1
ATOM 1068 O O . MET A 1 128 ? 18.180 -0.006 -1.129 1.00 41.88 128 MET A O 1
ATOM 1072 N N . ASP A 1 129 ? 19.160 -1.966 -0.633 1.00 36.81 129 ASP A N 1
ATOM 1073 C CA . ASP A 1 129 ? 20.171 -1.511 0.326 1.00 36.81 129 ASP A CA 1
ATOM 1074 C C . ASP A 1 129 ? 19.734 -0.587 1.473 1.00 36.81 129 ASP A C 1
ATOM 1076 O O . ASP A 1 129 ? 20.588 0.079 2.038 1.00 36.81 129 ASP A O 1
ATOM 1080 N N . GLY A 1 130 ? 18.464 -0.530 1.893 1.00 35.19 130 GLY A N 1
ATOM 1081 C CA . GLY A 1 130 ? 18.081 0.088 3.182 1.00 35.19 130 GLY A CA 1
ATOM 1082 C C . GLY A 1 130 ? 18.527 1.546 3.439 1.00 35.19 130 GLY A C 1
ATOM 1083 O O . GLY A 1 130 ? 18.430 2.021 4.569 1.00 35.19 130 GLY A O 1
ATOM 1084 N N . VAL A 1 131 ? 19.018 2.262 2.422 1.00 35.59 131 VAL A N 1
ATOM 1085 C CA . VAL A 1 131 ? 19.617 3.609 2.530 1.00 35.59 131 VAL A CA 1
ATOM 1086 C C . VAL A 1 131 ? 18.594 4.704 2.212 1.00 35.59 131 VAL A C 1
ATOM 1088 O O . VAL A 1 131 ? 18.788 5.875 2.534 1.00 35.59 131 VAL A O 1
ATOM 1091 N N . SER A 1 132 ? 17.469 4.333 1.617 1.00 42.09 132 SER A N 1
ATOM 1092 C CA . SER A 1 132 ? 16.448 5.250 1.143 1.00 42.09 132 SER A CA 1
ATOM 1093 C C . SER A 1 132 ? 15.204 5.158 2.032 1.00 42.09 132 SER A C 1
ATOM 1095 O O . SER A 1 132 ? 14.602 4.105 2.190 1.00 42.09 132 SER A O 1
ATOM 1097 N N . GLY A 1 133 ? 14.795 6.274 2.638 1.00 42.12 133 GLY A N 1
ATOM 1098 C CA . GLY A 1 133 ? 13.518 6.383 3.354 1.00 42.12 133 GLY A CA 1
ATOM 1099 C C . GLY A 1 133 ? 12.303 6.522 2.424 1.00 42.12 133 G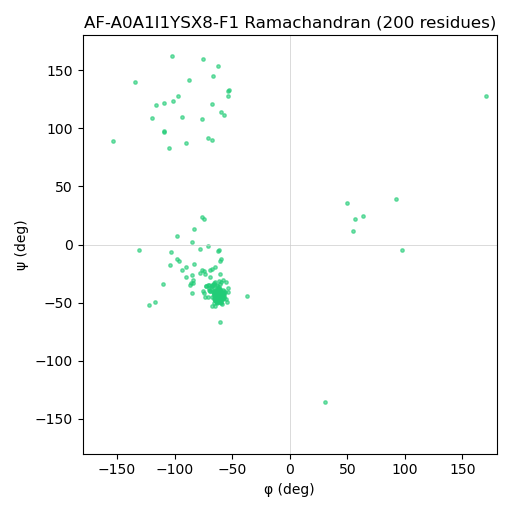LY A C 1
ATOM 1100 O O . GLY A 1 133 ? 11.301 7.116 2.840 1.00 42.12 133 GLY A O 1
ATOM 1101 N N . PHE A 1 134 ? 12.406 6.071 1.168 1.00 48.47 134 PHE A N 1
ATOM 1102 C CA . PHE A 1 134 ? 11.396 6.253 0.127 1.00 48.47 134 PHE A CA 1
ATOM 1103 C C . PHE A 1 134 ? 10.563 4.979 -0.114 1.00 48.47 134 PHE A C 1
ATOM 1105 O O . PHE A 1 134 ? 10.907 3.887 0.313 1.00 48.47 134 PHE A O 1
ATOM 1112 N N . SER A 1 135 ? 9.399 5.128 -0.759 1.00 60.03 135 SER A N 1
ATOM 1113 C CA . SER A 1 135 ? 8.528 3.988 -1.088 1.00 60.03 135 SER A CA 1
ATOM 1114 C C . SER A 1 135 ? 9.066 3.171 -2.270 1.00 60.03 135 SER A C 1
ATOM 1116 O O . SER A 1 135 ? 9.769 3.727 -3.117 1.00 60.03 135 SER A O 1
ATOM 1118 N N . TRP A 1 136 ? 8.617 1.910 -2.402 1.00 60.28 136 TRP A N 1
ATOM 1119 C CA . TRP A 1 136 ? 8.855 1.030 -3.565 1.00 60.28 136 TRP A CA 1
ATOM 1120 C C . TRP A 1 136 ? 8.832 1.763 -4.910 1.00 60.28 136 TRP A C 1
ATOM 1122 O O . TRP A 1 136 ? 9.675 1.538 -5.768 1.00 60.28 136 TRP A O 1
ATOM 1132 N N . PHE A 1 137 ? 7.849 2.645 -5.088 1.00 61.78 137 PHE A N 1
ATOM 1133 C CA . PHE A 1 137 ? 7.603 3.364 -6.330 1.00 61.78 137 PHE A CA 1
ATOM 1134 C C . PHE A 1 137 ? 8.641 4.463 -6.600 1.00 61.78 137 PHE A C 1
ATOM 1136 O O . PHE A 1 137 ? 9.026 4.699 -7.744 1.00 61.78 137 PHE A O 1
ATOM 1143 N N . THR A 1 138 ? 9.119 5.127 -5.547 1.00 63.53 138 THR A N 1
ATOM 1144 C CA . THR A 1 138 ? 10.127 6.188 -5.647 1.00 63.53 138 THR A CA 1
ATOM 1145 C C . THR A 1 138 ? 11.505 5.616 -5.953 1.00 63.53 138 THR A C 1
ATOM 1147 O O . THR A 1 138 ? 12.179 6.140 -6.841 1.00 63.53 138 THR A O 1
ATOM 1150 N N . ASP A 1 139 ? 11.904 4.543 -5.269 1.00 63.16 139 ASP A N 1
ATOM 1151 C CA . ASP A 1 139 ? 13.184 3.875 -5.535 1.00 63.16 139 ASP A CA 1
ATOM 1152 C C . ASP A 1 139 ? 13.198 3.274 -6.936 1.00 63.16 139 ASP A C 1
ATOM 1154 O O . ASP A 1 139 ? 14.126 3.501 -7.714 1.00 63.16 139 ASP A O 1
ATOM 1158 N N . PHE A 1 140 ? 12.104 2.610 -7.303 1.00 65.12 140 PHE A N 1
ATOM 1159 C CA . PHE A 1 140 ? 11.893 2.091 -8.643 1.00 65.12 140 PHE A CA 1
ATOM 1160 C C . PHE A 1 140 ? 12.033 3.184 -9.723 1.00 65.12 140 PHE A C 1
ATOM 1162 O O . PHE A 1 140 ? 12.802 3.026 -10.674 1.00 65.12 140 PHE A O 1
ATOM 1169 N N . LEU A 1 141 ? 11.363 4.332 -9.565 1.00 64.75 141 LEU A N 1
ATOM 1170 C CA . LEU A 1 141 ? 11.476 5.444 -10.515 1.00 64.75 141 LEU A CA 1
ATOM 1171 C C . LEU A 1 141 ? 12.888 6.015 -10.589 1.00 64.75 141 LEU A C 1
ATOM 1173 O O . LEU A 1 141 ? 13.359 6.330 -11.679 1.00 64.75 141 LEU A O 1
ATOM 1177 N N . TYR A 1 142 ? 13.572 6.133 -9.452 1.00 66.56 142 TYR A N 1
ATOM 1178 C CA . TYR A 1 142 ? 14.947 6.617 -9.413 1.00 66.56 142 TYR A CA 1
ATOM 1179 C C . TYR A 1 142 ? 15.884 5.721 -10.233 1.00 66.56 142 TYR A C 1
ATOM 1181 O O . TYR A 1 142 ? 16.711 6.224 -10.997 1.00 66.56 142 TYR A O 1
ATOM 1189 N N . ILE A 1 143 ? 15.722 4.399 -10.138 1.00 65.69 143 ILE A N 1
ATOM 1190 C CA . ILE A 1 143 ? 16.496 3.426 -10.921 1.00 65.69 143 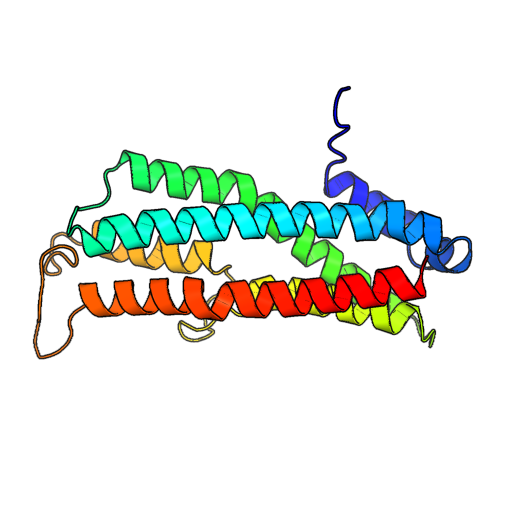ILE A CA 1
ATOM 1191 C C . ILE A 1 143 ? 16.185 3.572 -12.410 1.00 65.69 143 ILE A C 1
ATOM 1193 O O . ILE A 1 143 ? 17.110 3.666 -13.222 1.00 65.69 143 ILE A O 1
ATOM 1197 N N . VAL A 1 144 ? 14.905 3.646 -12.781 1.00 64.12 144 VAL A N 1
ATOM 1198 C CA . VAL A 1 144 ? 14.500 3.826 -14.183 1.00 64.12 144 VAL A CA 1
ATOM 1199 C C . VAL A 1 144 ? 15.054 5.135 -14.748 1.00 64.12 144 VAL A C 1
ATOM 1201 O O . VAL A 1 144 ? 15.664 5.131 -15.815 1.00 64.12 144 VAL A O 1
ATOM 1204 N N . GLU A 1 145 ? 14.922 6.252 -14.033 1.00 65.44 145 GLU A N 1
ATOM 1205 C CA . GLU A 1 145 ? 15.420 7.561 -14.467 1.00 65.44 145 GLU A CA 1
ATOM 1206 C C . GLU A 1 145 ? 16.942 7.600 -14.595 1.00 65.44 145 GLU A C 1
ATOM 1208 O O . GLU A 1 145 ? 17.468 8.105 -15.592 1.00 65.44 145 GLU A O 1
ATOM 1213 N N . ARG A 1 146 ? 17.661 7.065 -13.601 1.00 64.75 146 ARG A N 1
ATOM 1214 C CA . ARG A 1 146 ? 19.128 7.008 -13.597 1.00 64.75 146 ARG A CA 1
ATOM 1215 C C . ARG A 1 146 ? 19.659 6.254 -14.811 1.00 64.75 146 ARG A C 1
ATOM 1217 O O . ARG A 1 146 ? 20.680 6.658 -15.375 1.00 64.75 146 ARG A O 1
ATOM 1224 N N . ASN A 1 147 ? 18.985 5.178 -15.200 1.00 59.78 147 ASN A N 1
ATOM 1225 C CA . ASN A 1 147 ? 19.393 4.367 -16.338 1.00 59.78 147 ASN A CA 1
ATOM 1226 C C . ASN A 1 147 ? 18.894 4.933 -17.680 1.00 59.78 147 ASN A C 1
ATOM 1228 O O . ASN A 1 147 ? 19.613 4.840 -18.666 1.00 59.78 147 ASN A O 1
ATOM 1232 N N . CYS A 1 148 ? 17.748 5.623 -17.723 1.00 57.12 148 CYS A N 1
ATOM 1233 C CA . CYS A 1 148 ? 17.251 6.286 -18.939 1.00 57.12 148 CYS A CA 1
ATOM 1234 C C . CYS A 1 148 ? 18.019 7.565 -19.327 1.00 57.12 148 CYS A C 1
ATOM 1236 O O . CYS A 1 148 ? 17.978 7.958 -20.493 1.00 57.12 148 CYS A O 1
ATOM 1238 N N . ARG A 1 149 ? 18.664 8.248 -18.366 1.00 55.25 149 ARG A N 1
ATOM 1239 C CA . ARG A 1 149 ? 19.377 9.529 -18.577 1.00 55.25 149 ARG A CA 1
ATOM 1240 C C . ARG A 1 149 ? 20.854 9.390 -18.955 1.00 55.25 149 ARG A C 1
ATOM 1242 O O . ARG A 1 149 ? 21.440 10.348 -19.445 1.00 55.25 149 ARG A O 1
ATOM 1249 N N . ASN A 1 150 ? 21.482 8.246 -18.694 1.00 50.91 150 ASN A N 1
ATOM 1250 C CA . ASN A 1 150 ? 22.910 8.067 -18.952 1.00 50.91 150 ASN A CA 1
ATOM 1251 C C . ASN A 1 150 ? 23.155 7.529 -20.366 1.00 50.91 150 ASN A C 1
ATOM 1253 O O . ASN A 1 150 ? 23.341 6.334 -20.541 1.00 50.91 150 ASN A O 1
ATOM 1257 N N . GLU A 1 151 ? 23.268 8.421 -21.352 1.00 45.66 151 GLU A N 1
ATOM 1258 C CA . GLU A 1 151 ? 23.647 8.087 -22.743 1.00 45.66 151 GLU A CA 1
ATOM 1259 C C . GLU A 1 151 ? 25.044 7.439 -22.871 1.00 45.66 151 GLU A C 1
ATOM 1261 O O . GLU A 1 151 ? 25.390 6.895 -23.914 1.00 45.66 151 GLU A O 1
ATOM 1266 N N . ARG A 1 152 ? 25.867 7.504 -21.811 1.00 44.41 152 ARG A N 1
ATOM 1267 C CA . ARG A 1 152 ? 27.234 6.948 -21.760 1.00 44.41 152 ARG A CA 1
ATOM 1268 C C . ARG A 1 152 ? 27.345 5.570 -21.101 1.00 44.41 152 ARG A C 1
ATOM 1270 O O . ARG A 1 152 ? 28.406 4.957 -21.191 1.00 44.41 152 ARG A O 1
ATOM 1277 N N . ARG A 1 153 ? 26.308 5.089 -20.407 1.00 50.09 153 ARG A N 1
ATOM 1278 C CA . ARG A 1 153 ? 26.221 3.672 -20.017 1.00 50.09 153 ARG A CA 1
ATOM 1279 C C . ARG A 1 153 ? 25.562 2.951 -21.183 1.00 50.09 153 ARG A C 1
ATOM 1281 O O . ARG A 1 153 ? 24.684 3.533 -21.810 1.00 50.09 153 ARG A O 1
ATOM 1288 N N . GLN A 1 154 ? 26.010 1.737 -21.505 1.00 52.59 154 GLN A N 1
ATOM 1289 C CA . GLN A 1 154 ? 25.325 0.973 -22.542 1.00 52.59 154 GLN A CA 1
ATOM 1290 C C . GLN A 1 154 ? 23.841 0.894 -22.164 1.00 52.59 154 GLN A C 1
ATOM 1292 O O . GLN A 1 154 ? 23.498 0.703 -20.993 1.00 52.59 154 GLN A O 1
ATOM 1297 N N . ASP A 1 155 ? 22.992 1.190 -23.140 1.00 58.75 155 ASP A N 1
ATOM 1298 C CA . ASP A 1 155 ? 21.570 1.394 -22.934 1.00 58.75 155 ASP A CA 1
ATOM 1299 C C . ASP A 1 155 ? 20.966 0.116 -22.335 1.00 58.75 155 ASP A C 1
ATOM 1301 O O . ASP A 1 155 ? 20.971 -0.935 -22.980 1.00 58.75 155 ASP A O 1
ATOM 1305 N N . ILE A 1 156 ? 20.488 0.190 -21.088 1.00 58.50 156 ILE A N 1
ATOM 1306 C CA . ILE A 1 156 ? 19.964 -0.965 -20.342 1.00 58.50 156 ILE A CA 1
ATOM 1307 C C . ILE A 1 156 ? 18.775 -1.633 -21.041 1.00 58.50 156 ILE A C 1
ATOM 1309 O O . ILE A 1 156 ? 18.374 -2.713 -20.645 1.00 58.50 156 ILE A O 1
ATOM 1313 N N . TRP A 1 157 ? 18.185 -0.995 -22.053 1.00 60.38 157 TRP A N 1
ATOM 1314 C CA . TRP A 1 157 ? 17.092 -1.557 -22.842 1.00 60.38 157 TRP A CA 1
ATOM 1315 C C . TRP A 1 157 ? 17.584 -2.490 -23.961 1.00 60.38 157 TRP A C 1
ATOM 1317 O O . TRP A 1 157 ? 16.800 -3.281 -24.476 1.00 60.38 157 TRP A O 1
ATOM 1327 N N . TRP A 1 158 ? 18.871 -2.417 -24.321 1.00 58.75 158 TRP A N 1
ATOM 1328 C CA . TRP A 1 158 ? 19.478 -3.155 -25.442 1.00 58.75 158 TRP A CA 1
ATOM 1329 C C . TRP A 1 158 ? 20.780 -3.879 -25.074 1.00 58.75 158 TRP A C 1
ATOM 1331 O O . TRP A 1 158 ? 21.362 -4.572 -25.907 1.00 58.75 158 TRP A O 1
ATOM 1341 N N . THR A 1 159 ? 21.270 -3.689 -23.850 1.00 59.00 159 THR A N 1
ATOM 1342 C CA . THR A 1 159 ? 22.555 -4.220 -23.392 1.00 59.00 159 THR A CA 1
ATOM 1343 C C . THR A 1 159 ? 22.366 -5.553 -22.701 1.00 59.00 159 THR A C 1
ATOM 1345 O O . THR A 1 159 ? 21.895 -5.587 -21.573 1.00 59.00 159 THR A O 1
ATOM 1348 N N . THR A 1 160 ? 22.810 -6.631 -23.340 1.00 53.31 160 THR A N 1
ATOM 1349 C CA . THR A 1 160 ? 22.661 -7.999 -22.819 1.00 53.31 160 THR A CA 1
ATOM 1350 C C . THR A 1 160 ? 23.893 -8.555 -22.096 1.00 53.31 160 THR A C 1
ATOM 1352 O O . THR A 1 160 ? 23.909 -9.739 -21.793 1.00 53.31 160 THR A O 1
ATOM 1355 N N . SER A 1 161 ? 24.951 -7.767 -21.850 1.00 52.66 161 SER A N 1
ATOM 1356 C CA . SER A 1 161 ? 26.047 -8.096 -20.908 1.00 52.66 161 SER A CA 1
ATOM 1357 C C . SER A 1 161 ? 27.205 -7.104 -21.045 1.00 52.66 161 SER A C 1
ATOM 1359 O O . SER A 1 161 ? 27.764 -6.941 -22.132 1.00 52.66 161 SER A O 1
ATOM 1361 N N . ILE A 1 162 ? 27.643 -6.516 -19.928 1.00 51.94 162 ILE A N 1
ATOM 1362 C CA . ILE A 1 162 ? 28.999 -5.958 -19.798 1.00 51.94 162 ILE A CA 1
ATOM 1363 C C . ILE A 1 162 ? 29.690 -6.693 -18.660 1.00 51.94 162 ILE A C 1
ATOM 1365 O O . ILE A 1 162 ? 29.355 -6.494 -17.496 1.00 51.94 162 ILE A O 1
ATOM 1369 N N . GLY A 1 163 ? 30.667 -7.541 -18.980 1.00 55.12 163 GLY A N 1
ATOM 1370 C CA . GLY A 1 163 ? 31.477 -8.206 -17.956 1.00 55.12 163 GLY A CA 1
ATOM 1371 C C . GLY A 1 163 ? 30.699 -9.162 -17.040 1.00 55.12 163 GLY A C 1
ATOM 1372 O O . GLY A 1 163 ? 31.145 -9.400 -15.924 1.00 55.12 163 GLY A O 1
ATOM 1373 N N . GLY A 1 164 ? 29.560 -9.703 -17.494 1.00 54.62 164 GLY A N 1
ATOM 1374 C CA . GLY A 1 164 ? 28.749 -10.669 -16.739 1.00 54.62 164 GLY A CA 1
ATOM 1375 C C . GLY A 1 164 ? 27.557 -10.083 -15.972 1.00 54.62 164 GLY A C 1
ATOM 1376 O O . GLY A 1 164 ? 26.777 -10.862 -15.438 1.00 54.62 164 GLY A O 1
ATOM 1377 N N . CYS A 1 165 ? 27.382 -8.757 -15.958 1.00 56.84 165 CYS A N 1
ATOM 1378 C CA . CYS A 1 165 ? 26.160 -8.098 -15.479 1.00 56.84 165 CYS A CA 1
ATOM 1379 C C . CYS A 1 165 ? 25.241 -7.763 -16.660 1.00 56.84 165 CYS A C 1
ATOM 1381 O O . CYS A 1 165 ? 25.677 -7.102 -17.612 1.00 56.84 165 CYS A O 1
ATOM 1383 N N . ASP A 1 166 ? 23.978 -8.182 -16.572 1.00 67.75 166 ASP A N 1
ATOM 1384 C CA . ASP A 1 166 ? 22.900 -7.791 -17.483 1.00 67.75 166 ASP A CA 1
ATOM 1385 C C . ASP A 1 166 ? 21.929 -6.854 -16.735 1.00 67.75 166 ASP A C 1
ATOM 1387 O O . ASP A 1 166 ? 21.049 -7.315 -16.003 1.00 67.75 166 ASP A O 1
ATOM 1391 N N . PRO A 1 167 ? 22.080 -5.526 -16.890 1.00 63.78 167 PRO A N 1
ATOM 1392 C CA .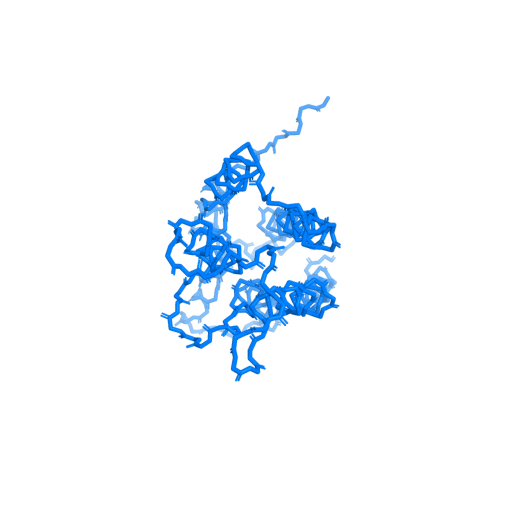 PRO A 1 167 ? 21.267 -4.554 -16.165 1.00 63.78 167 PRO A CA 1
ATOM 1393 C C . PRO A 1 167 ? 19.789 -4.567 -16.584 1.00 63.78 167 PRO A C 1
ATOM 1395 O O . PRO 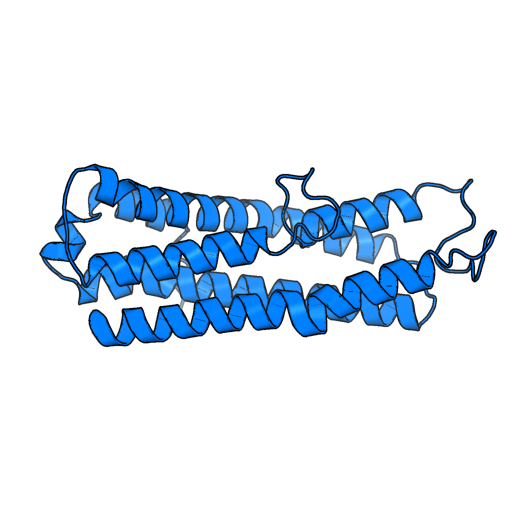A 1 167 ? 18.941 -4.096 -15.822 1.00 63.78 167 PRO A O 1
ATOM 1398 N N . HIS A 1 168 ? 19.466 -5.079 -17.780 1.00 70.31 168 HIS A N 1
ATOM 1399 C CA . HIS A 1 168 ? 18.082 -5.288 -18.210 1.00 70.31 168 HIS A CA 1
ATOM 1400 C C . HIS A 1 168 ? 17.437 -6.378 -17.365 1.00 70.31 168 HIS A C 1
ATOM 1402 O O . HIS A 1 168 ? 16.393 -6.163 -16.741 1.00 70.31 168 HIS A O 1
ATOM 1408 N N . GLN A 1 169 ? 18.111 -7.525 -17.313 1.00 72.44 169 GLN A N 1
ATOM 1409 C CA . GLN A 1 169 ? 17.666 -8.697 -16.581 1.00 72.44 169 GLN A CA 1
ATOM 1410 C C . GLN A 1 169 ? 17.587 -8.411 -15.076 1.00 72.44 169 GLN A C 1
ATOM 1412 O O . GLN A 1 169 ? 16.584 -8.750 -14.456 1.00 72.44 169 GLN A O 1
ATOM 1417 N N . GLU A 1 170 ? 18.562 -7.701 -14.501 1.00 70.75 170 GLU A N 1
ATOM 1418 C CA . GLU A 1 170 ? 18.534 -7.276 -13.092 1.00 70.75 170 GLU A CA 1
ATOM 1419 C C . GLU A 1 170 ? 17.316 -6.393 -12.770 1.00 70.75 170 GLU A C 1
ATOM 1421 O O . GLU A 1 170 ? 16.649 -6.580 -11.749 1.00 70.75 170 GLU A O 1
ATOM 1426 N N . LEU A 1 171 ? 16.981 -5.437 -13.645 1.00 71.94 171 LEU A N 1
ATOM 1427 C CA . LEU A 1 171 ? 15.808 -4.582 -13.455 1.00 71.94 171 LEU A CA 1
ATOM 1428 C C . LEU A 1 171 ? 14.502 -5.372 -13.614 1.00 71.94 171 LEU A C 1
ATOM 1430 O O . LEU A 1 171 ? 13.555 -5.163 -12.852 1.00 71.94 171 LEU A O 1
ATOM 1434 N N . LEU A 1 172 ? 14.446 -6.285 -14.583 1.00 76.50 172 LEU A N 1
ATOM 1435 C CA . LEU A 1 172 ? 13.301 -7.164 -14.794 1.00 76.50 172 LEU A CA 1
ATOM 1436 C C . LEU A 1 172 ? 13.074 -8.089 -13.589 1.00 76.50 172 LEU A C 1
ATOM 1438 O O . LEU A 1 172 ? 11.935 -8.231 -13.141 1.00 76.50 172 LEU A O 1
ATOM 1442 N N . GLU A 1 173 ? 14.135 -8.674 -13.037 1.00 76.56 173 GLU A N 1
ATOM 1443 C CA . GLU A 1 173 ? 14.098 -9.499 -11.826 1.00 76.56 173 GLU A CA 1
ATOM 1444 C C . GLU A 1 173 ? 13.666 -8.692 -10.604 1.00 76.56 173 GLU A C 1
ATOM 1446 O O . GLU A 1 173 ? 12.802 -9.143 -9.850 1.00 76.56 173 GLU A O 1
ATOM 1451 N N . ALA A 1 174 ? 14.179 -7.470 -10.439 1.00 72.62 174 ALA A N 1
ATOM 1452 C CA . ALA A 1 174 ? 13.758 -6.580 -9.362 1.00 72.62 174 ALA A CA 1
ATOM 1453 C C . ALA A 1 174 ? 12.254 -6.273 -9.447 1.00 72.62 174 ALA A C 1
ATOM 1455 O O . ALA A 1 174 ? 11.534 -6.455 -8.466 1.00 72.62 174 ALA A O 1
ATOM 1456 N N . VAL A 1 175 ? 11.751 -5.875 -10.623 1.00 76.06 175 VAL A N 1
ATOM 1457 C CA . VAL A 1 175 ? 10.316 -5.609 -10.849 1.00 76.06 175 VAL A CA 1
ATOM 1458 C C . VAL A 1 175 ? 9.470 -6.849 -10.575 1.00 76.06 175 VAL A C 1
ATOM 1460 O O . VAL A 1 175 ? 8.430 -6.749 -9.917 1.00 76.06 175 VAL A O 1
ATOM 1463 N N . GLN A 1 176 ? 9.911 -8.018 -11.044 1.00 80.00 176 GLN A N 1
ATOM 1464 C CA . GLN A 1 176 ? 9.218 -9.276 -10.787 1.00 80.00 176 GLN A CA 1
ATOM 1465 C C . GLN A 1 176 ? 9.159 -9.577 -9.294 1.00 80.00 176 GLN A C 1
ATOM 1467 O O . GLN A 1 176 ? 8.062 -9.792 -8.794 1.00 80.00 176 GLN A O 1
ATOM 1472 N N . ALA A 1 177 ? 10.277 -9.497 -8.571 1.00 79.25 177 ALA A N 1
ATOM 1473 C CA . ALA A 1 177 ? 10.326 -9.758 -7.134 1.00 79.25 177 ALA A CA 1
ATOM 1474 C C . ALA A 1 177 ? 9.357 -8.861 -6.342 1.00 79.25 177 ALA A C 1
ATOM 1476 O O . ALA A 1 177 ? 8.666 -9.332 -5.432 1.00 79.25 177 ALA A O 1
ATOM 1477 N N . VAL A 1 178 ? 9.236 -7.580 -6.712 1.00 77.31 178 VAL A N 1
ATOM 1478 C CA . VAL A 1 178 ? 8.248 -6.672 -6.102 1.00 77.31 178 VAL A CA 1
ATOM 1479 C C . VAL A 1 178 ? 6.818 -7.107 -6.425 1.00 77.31 178 VAL A C 1
ATOM 1481 O O . VAL A 1 178 ? 5.964 -7.134 -5.537 1.00 77.31 178 VAL A O 1
ATOM 1484 N N . ARG A 1 179 ? 6.543 -7.447 -7.688 1.00 81.62 179 ARG A N 1
ATOM 1485 C CA . ARG A 1 179 ? 5.192 -7.743 -8.181 1.00 81.62 179 ARG A CA 1
ATOM 1486 C C . ARG A 1 179 ? 4.672 -9.109 -7.738 1.00 81.62 179 ARG A C 1
ATOM 1488 O O . ARG A 1 179 ? 3.484 -9.229 -7.456 1.00 81.62 179 ARG A O 1
ATOM 1495 N N . THR A 1 180 ? 5.514 -10.138 -7.738 1.00 81.88 180 THR A N 1
ATOM 1496 C CA . THR A 1 180 ? 5.112 -11.526 -7.461 1.00 81.88 180 THR A CA 1
ATOM 1497 C C . THR A 1 180 ? 5.118 -11.837 -5.977 1.00 81.88 180 THR A C 1
ATOM 1499 O O . THR A 1 180 ? 4.257 -12.580 -5.515 1.00 81.88 180 THR A O 1
ATOM 1502 N N . ASP A 1 181 ? 6.049 -11.247 -5.227 1.00 79.81 181 ASP A N 1
ATOM 1503 C CA . ASP A 1 181 ? 6.268 -11.594 -3.828 1.00 79.81 181 ASP A CA 1
ATOM 1504 C C . ASP A 1 181 ? 6.116 -10.397 -2.890 1.00 79.81 181 ASP A C 1
ATOM 1506 O O . ASP A 1 181 ? 5.349 -10.482 -1.932 1.00 79.81 181 ASP A O 1
ATOM 1510 N N . GLY A 1 182 ? 6.801 -9.281 -3.150 1.00 81.75 182 GLY A N 1
ATOM 1511 C CA . GLY A 1 182 ? 6.875 -8.145 -2.224 1.00 81.75 182 GLY A CA 1
ATOM 1512 C C . GLY A 1 182 ? 5.517 -7.514 -1.899 1.00 81.75 182 GLY A C 1
ATOM 1513 O O . GLY A 1 182 ? 5.041 -7.589 -0.762 1.00 81.75 182 GLY A O 1
ATOM 1514 N N . LEU A 1 183 ? 4.880 -6.895 -2.897 1.00 82.12 183 LEU A N 1
ATOM 1515 C CA . LEU A 1 183 ? 3.597 -6.208 -2.724 1.00 82.12 183 LEU A CA 1
ATOM 1516 C C . LEU A 1 183 ? 2.456 -7.155 -2.338 1.00 82.12 183 LEU A C 1
ATOM 1518 O O . LEU A 1 183 ? 1.730 -6.810 -1.401 1.00 82.12 183 LEU A O 1
ATOM 1522 N N . PRO A 1 184 ? 2.278 -8.330 -2.980 1.00 88.75 184 PRO A N 1
ATOM 1523 C CA . PRO A 1 184 ? 1.192 -9.233 -2.615 1.00 88.75 184 PRO A CA 1
ATOM 1524 C C . PRO A 1 184 ? 1.290 -9.727 -1.171 1.00 88.75 184 PRO A C 1
ATOM 1526 O O . PRO A 1 184 ? 0.296 -9.668 -0.453 1.00 88.75 184 PRO A O 1
ATOM 1529 N N . LYS A 1 185 ? 2.477 -10.142 -0.700 1.00 88.81 185 LYS A N 1
ATOM 1530 C CA . LYS A 1 185 ? 2.645 -10.634 0.682 1.00 88.81 185 LYS A CA 1
ATOM 1531 C C . LYS A 1 185 ? 2.416 -9.533 1.711 1.00 88.81 185 LYS A C 1
ATOM 1533 O O . LYS A 1 185 ? 1.775 -9.766 2.737 1.00 88.81 185 LYS A O 1
ATOM 1538 N N . ALA A 1 186 ? 2.919 -8.328 1.444 1.00 86.56 186 ALA A N 1
ATOM 1539 C CA . ALA A 1 186 ? 2.701 -7.187 2.324 1.00 86.56 186 ALA A CA 1
ATOM 1540 C C . ALA A 1 186 ? 1.212 -6.812 2.399 1.00 86.56 186 ALA A C 1
ATOM 1542 O O . ALA A 1 186 ? 0.685 -6.585 3.491 1.00 86.56 186 ALA A O 1
ATOM 1543 N N . TYR A 1 187 ? 0.522 -6.799 1.254 1.00 90.94 187 TYR A N 1
ATOM 1544 C CA . TYR A 1 187 ? -0.912 -6.529 1.189 1.00 90.94 187 TYR A CA 1
ATOM 1545 C C . TYR A 1 187 ? -1.734 -7.613 1.888 1.00 90.94 187 TYR A C 1
ATOM 1547 O O . TYR A 1 187 ? -2.632 -7.297 2.663 1.00 90.94 187 TYR A O 1
ATOM 1555 N N . GLU A 1 188 ? -1.404 -8.888 1.679 1.00 92.88 188 GLU A N 1
ATOM 1556 C CA . GLU A 1 188 ? -2.073 -10.015 2.330 1.00 92.88 188 GLU A CA 1
ATOM 1557 C C . GLU A 1 188 ? -1.931 -9.943 3.856 1.00 92.88 188 GLU A C 1
ATOM 1559 O O . GLU A 1 188 ? -2.908 -10.138 4.579 1.00 92.88 188 GLU A O 1
ATOM 1564 N N . SER A 1 189 ? -0.737 -9.617 4.358 1.00 91.19 189 SER A N 1
ATOM 1565 C CA . SER A 1 189 ? -0.497 -9.401 5.790 1.00 91.19 189 SER A CA 1
ATOM 1566 C C . SER A 1 189 ? -1.384 -8.282 6.349 1.00 91.19 189 SER A C 1
ATOM 1568 O O . SER A 1 189 ? -2.063 -8.464 7.363 1.00 91.19 189 SER A O 1
ATOM 1570 N N . MET A 1 190 ? -1.456 -7.152 5.640 1.00 92.75 190 MET A N 1
ATOM 1571 C CA . MET A 1 190 ? -2.319 -6.030 6.005 1.00 92.75 190 MET A CA 1
ATOM 1572 C C . MET A 1 190 ? -3.810 -6.399 5.969 1.00 92.75 190 MET A C 1
ATOM 1574 O O . MET A 1 190 ? -4.545 -6.075 6.901 1.00 92.75 190 MET A O 1
ATOM 1578 N N . ALA A 1 191 ? -4.267 -7.102 4.932 1.00 93.94 191 ALA A N 1
ATOM 1579 C CA . ALA A 1 191 ? -5.657 -7.533 4.784 1.00 93.94 191 ALA A CA 1
ATOM 1580 C C . ALA A 1 191 ? -6.070 -8.546 5.866 1.00 93.94 191 ALA A C 1
ATOM 1582 O O . ALA A 1 191 ? -7.176 -8.464 6.402 1.00 93.94 191 ALA A O 1
ATOM 1583 N N . LYS A 1 192 ? -5.169 -9.459 6.252 1.00 95.62 192 LYS A N 1
ATOM 1584 C CA . LYS A 1 192 ? -5.384 -10.376 7.384 1.00 95.62 192 LYS A CA 1
ATOM 1585 C C . LYS A 1 192 ? -5.579 -9.612 8.690 1.00 95.62 192 LYS A C 1
ATOM 1587 O O . LYS A 1 192 ? -6.534 -9.892 9.413 1.00 95.62 192 LYS A O 1
ATOM 1592 N N . GLN A 1 193 ? -4.723 -8.630 8.980 1.00 93.62 193 GLN A N 1
ATOM 1593 C CA . GLN A 1 193 ? -4.880 -7.833 10.200 1.00 93.62 193 GLN A CA 1
ATOM 1594 C C . GLN A 1 193 ? -6.124 -6.953 10.175 1.00 93.62 193 GLN A C 1
ATOM 1596 O O . GLN A 1 193 ? -6.795 -6.813 11.196 1.00 93.62 193 GLN A O 1
ATOM 1601 N N . TYR A 1 194 ? -6.491 -6.432 9.007 1.00 94.62 194 TYR A N 1
ATOM 1602 C CA . TYR A 1 194 ? -7.748 -5.720 8.838 1.00 94.62 194 TYR A CA 1
ATOM 1603 C C . TYR A 1 194 ? -8.958 -6.592 9.202 1.00 94.62 194 TYR A C 1
ATOM 1605 O O . TYR A 1 194 ? -9.816 -6.169 9.976 1.00 94.62 194 TYR A O 1
ATOM 1613 N N . ALA A 1 195 ? -8.998 -7.838 8.718 1.00 95.31 195 ALA A N 1
ATOM 1614 C CA . ALA A 1 195 ? -10.065 -8.780 9.050 1.00 95.31 195 ALA A CA 1
ATOM 1615 C C . ALA A 1 195 ? -10.140 -9.077 10.559 1.00 95.31 195 ALA A C 1
ATOM 1617 O O . ALA A 1 195 ? -11.237 -9.144 11.116 1.00 95.31 195 ALA A O 1
ATOM 1618 N N . ILE A 1 196 ? -8.989 -9.200 11.232 1.00 94.62 196 ILE A N 1
ATOM 1619 C CA . ILE A 1 196 ? -8.911 -9.401 12.689 1.00 94.62 196 ILE A CA 1
ATOM 1620 C C . ILE A 1 196 ? -9.469 -8.190 13.440 1.00 94.62 196 ILE A C 1
ATOM 1622 O O . ILE A 1 196 ? -10.295 -8.353 14.338 1.00 94.62 196 ILE A O 1
ATOM 1626 N N . VAL A 1 197 ? -9.049 -6.978 13.071 1.00 91.94 197 VAL A N 1
ATOM 1627 C CA . VAL A 1 197 ? -9.554 -5.740 13.680 1.00 91.94 197 VAL A CA 1
ATOM 1628 C C . VAL A 1 197 ? -11.056 -5.610 13.470 1.00 91.94 197 VAL A C 1
ATOM 1630 O O . VAL A 1 197 ? -11.786 -5.354 14.426 1.00 91.94 197 VAL A O 1
ATOM 1633 N N . ARG A 1 198 ? -11.532 -5.853 12.247 1.00 92.75 198 ARG A N 1
ATOM 1634 C CA . ARG A 1 198 ? -12.956 -5.814 11.914 1.00 92.75 198 ARG A CA 1
ATOM 1635 C C . ARG A 1 198 ? -13.760 -6.783 12.779 1.00 92.75 198 ARG A C 1
ATOM 1637 O O . ARG A 1 198 ? -14.776 -6.385 13.325 1.00 92.75 198 ARG A O 1
ATOM 1644 N N . ALA A 1 199 ? -13.287 -8.016 12.954 1.00 93.25 199 ALA A N 1
ATOM 1645 C CA . ALA A 1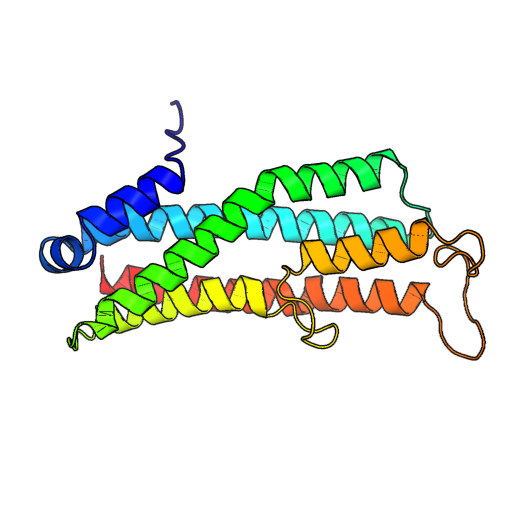 199 ? -13.954 -9.021 13.785 1.00 93.25 199 ALA A CA 1
ATOM 1646 C C . ALA A 1 199 ? -13.916 -8.717 15.295 1.00 93.25 199 ALA A C 1
ATOM 1648 O O . ALA A 1 199 ? -14.713 -9.272 16.044 1.00 93.25 199 ALA A O 1
ATOM 1649 N N . ARG A 1 200 ? -12.973 -7.888 15.767 1.00 88.94 200 ARG A N 1
ATOM 1650 C CA . ARG A 1 200 ? -12.892 -7.487 17.183 1.00 88.94 200 ARG A CA 1
ATOM 1651 C C . ARG A 1 200 ? -13.680 -6.225 17.515 1.00 88.94 200 ARG A C 1
ATOM 1653 O O . ARG A 1 200 ? -14.044 -6.041 18.676 1.00 88.94 200 ARG A O 1
ATOM 1660 N N . LEU A 1 201 ? -13.860 -5.326 16.550 1.00 85.06 201 LEU A N 1
ATOM 1661 C CA . LEU A 1 201 ? -14.468 -4.012 16.779 1.00 85.06 201 LEU A CA 1
ATOM 1662 C C . LEU A 1 201 ? -15.918 -3.899 16.293 1.00 85.06 201 LEU A C 1
ATOM 1664 O O . LEU A 1 201 ? -16.602 -2.968 16.728 1.00 85.06 201 LEU A O 1
ATOM 1668 N N . LEU A 1 202 ? -16.368 -4.814 15.427 1.00 88.44 202 LEU A N 1
ATOM 1669 C CA . LEU A 1 202 ? -17.750 -4.939 14.949 1.00 88.44 202 LEU A CA 1
ATOM 1670 C C . LEU A 1 202 ? -18.416 -6.187 15.528 1.00 88.44 202 LEU A C 1
ATOM 1672 O O . LEU A 1 202 ? -19.618 -6.077 15.855 1.00 88.44 202 LEU A O 1
#

Solvent-accessible surface area (backbone atoms only — not comparable to full-atom values): 11325 Å² total; per-residue (Å²): 133,82,80,80,79,75,50,69,68,56,45,47,52,48,42,74,74,40,42,69,66,38,38,74,76,36,40,48,59,38,38,64,66,50,51,49,56,51,50,55,49,52,53,51,54,51,49,55,50,52,53,51,51,49,54,50,50,54,34,59,77,66,52,48,73,78,49,72,66,53,55,46,51,53,49,48,58,44,60,74,43,45,60,55,52,53,48,55,43,49,49,28,51,52,60,52,53,63,47,79,78,75,67,92,50,83,72,54,53,40,50,38,50,29,26,48,30,53,44,42,49,48,52,72,43,41,82,72,77,68,79,60,99,55,42,51,68,55,55,51,48,50,53,52,49,60,56,74,67,39,88,84,48,78,51,45,60,77,37,83,58,64,97,84,49,35,64,35,58,52,52,51,50,52,51,44,48,39,63,73,46,46,53,50,52,33,50,51,55,28,52,53,32,46,54,53,35,51,70,73,42,106

Mean predicted aligned error: 10.84 Å

Foldseek 3Di:
DPDPLDDLVNLLVCCVVCNVVVCVVALQCCCVSHVVSLLVLVVVVLVLLLVLLVVVLVCLVVLHQDDPVNLVVLVVVCVVCVVVLVSSLVSLVVLLCVCVVPDDDPLSVLVNQLSVLSNCLQVLLVPPPVPDPGGVSVVLSVLSCVQSPCPPPPRLSPDCDDPRDNSSVVNSVSSCCCNVPRNVVSSVSSVVSSVVSVVSRD

Secondary structure (DSSP, 8-state):
-------HHHHHHHHHHHHHHHHHH-HHHHIIIIIHHHHHHHHHHHHHHHHHHHHHHHHHHTTPPPPHHHHHHHHHHHHHHHHHHHHHHHHHHHHHHGGGGT---HHHHHHHHHHHHHHHHHHTTTTTTT---S-HHHHHHHHHHHHHH-TTS--TTT---BTTB-HHHHHHHHHHHIIIIIHHHHHHHHHHHHHHHHHHH-

pLDDT: mean 70.28, std 14.52, range [30.8, 95.62]

Sequence (202 aa):
MSDLFISIGELLFKLVTTGFAGFRENRKSFFETHLEPIHVQMSSIHKDYTDAFKEIESRLRNNTRPTQELLEFLKERRRDYESERTLARNLANELQKIRNRGLSDDNWSVVEEYCKTIVNYFNVGNNMDGVSGFSWFTDFLYIVERNCRNERRQDIWWTTSIGGCDPHQELLEAVQAVRTDGLPKAYESMAKQYAIVRARLL

Radius of gyration: 19.94 Å; Cα contacts (8 Å, |Δi|>4): 148; chains: 1; bounding box: 56×27×55 Å